Protein AF-A0A090QE74-F1 (afdb_monomer)

Solvent-accessible surface area (backbone atoms only — not comparable to full-atom values): 17634 Å² total; per-residue (Å²): 131,85,83,69,47,44,68,56,47,52,50,49,55,49,55,40,40,41,75,73,64,28,46,80,48,62,24,60,40,37,27,57,89,29,88,58,53,57,30,93,39,47,63,56,64,52,31,55,66,47,31,52,52,32,33,50,70,70,32,76,88,54,56,68,71,42,52,50,47,39,52,49,58,62,74,60,65,75,63,96,46,55,66,60,29,22,51,54,44,51,46,34,56,63,72,28,29,76,36,68,46,78,56,98,92,37,86,43,80,50,70,48,43,62,58,50,86,84,47,62,84,80,45,51,41,35,40,30,36,57,43,63,38,40,33,97,90,36,78,48,58,54,52,34,37,34,26,49,27,30,38,40,32,33,44,35,30,69,28,26,69,77,42,97,77,37,38,52,67,51,30,50,48,52,53,53,52,40,56,76,46,43,41,74,50,50,27,56,42,63,39,37,35,28,22,17,58,51,52,30,30,41,28,28,93,66,44,54,78,90,58,40,43,61,45,53,28,48,79,74,81,56,72,60,57,93,85,49,45,26,40,54,33,24,41,69,40,17,55,61,26,68,64,48,37,52,51,38,64,61,55,36,53,48,76,48,76,46,82,45,66,43,87,89,77,72,49,73,47,78,50,74,42,47,48,58,62,51,55,69,55,52,45,52,48,54,52,51,50,53,50,52,54,54,60,44,57,74,70,74,56,84,90,80,52,68,72,62,46,50,56,52,51,37,46,52,51,45,54,64,61,71,76,108

Nearest PDB structures (foldseek):
  3jai-assembly1_VV  TM=3.284E-01  e=1.376E+00  Oryctolagus cuniculus
  6zn5-assembly1_Z  TM=3.244E-01  e=1.921E+00  Homo sapiens
  6zoj-assembly1_V  TM=3.341E-01  e=1.817E+00  Homo sapiens
  6zvk-assembly1_D3  TM=3.236E-01  e=1.626E+00  Oryctolagus cuniculus
  7syx-assembly1_W  TM=3.189E-01  e=2.400E+00  Oryctolagus cuniculus

InterPro domains:
  IPR007409 Restriction endonuclease, type I, HsdR, N-terminal [PF04313] (5-209)
  IPR051268 Type I restriction enzyme R subunit [PTHR30195] (1-297)

Organism: Nonlabens ulvanivorans (NCBI:txid906888)

Sequence (324 aa):
MTKLYESDIELLVIEDLEALGYEYVYGPQIAPDGEAPERDSYANVVLENRLRNAITRLNPLIPNEAQQDAFNQVMRIASPELLANNEAFHKLLTEGVTVEYQKDGQSRGDKVWLVDFSNYDSNEFLVVNQFTIIEDNYTKRPDVLLFINGLPLVVIELKNATDENATLRGAYKQLQTYKETIPSLFTFNALCIISDGLEAKTGSVSAGFTRFMNWKTVDGLQDASHLDSQIETLVKGGQLNKHTLLDLIRYFIVFEKSKNEDLKTGITTIDTVKKVAAYHQYYAVNKAVLSTVKASATNGGQKRWSSLAYTRIGKIALNGFLHR

Radius of gyration: 20.61 Å; Cα contacts (8 Å, |Δi|>4): 569; chains: 1; bounding box: 57×54×58 Å

pLDDT: mean 88.59, std 14.99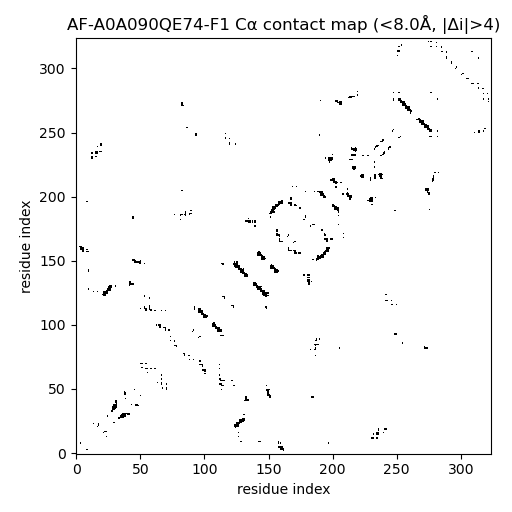, range [37.28, 98.94]

Foldseek 3Di:
DPFDALVNLLVVLVVLQVVLVAAEDEQQCCPCPHVNHQDVHLQDQFSLVLQLVLLCLQCVPDDSVQSVVLSVLLVPQDDPDLVVLQVSNLCCAQVFRWGWDDDPNDIDIDGGHSADLPDLVSKHKHKYAQNWHADPNDIDGFGIFIDISRFGAETEHEFALPDPPRDLVVSVVSLVVCCVGSSVNSSRYNWYWYYHQQFIFIWHSQDDPVQTAFFFALPLPDGDDNPDRSSSRCRNRTCVNSNNVSLQSNQFKDKDWDWDADPVPRDIDIDIDIGTDHNNLSSVLVVVLVVVVVVCVVVPDDDDPNPVSSRVSRNVSNVVVVVD

Mean predicted aligned error: 6.72 Å

Structure (mmCIF, N/CA/C/O backbone):
data_AF-A0A090QE74-F1
#
_entry.id   AF-A0A090QE74-F1
#
loop_
_atom_site.group_PDB
_atom_site.id
_atom_site.type_symbol
_atom_site.label_atom_id
_atom_site.label_alt_id
_atom_site.label_comp_id
_atom_site.label_asym_id
_atom_site.label_entity_id
_atom_site.label_seq_id
_atom_site.pdbx_PDB_ins_code
_atom_site.Cartn_x
_atom_site.Cartn_y
_atom_site.Cartn_z
_atom_site.occupancy
_atom_site.B_iso_or_equiv
_atom_site.auth_seq_id
_atom_site.auth_comp_id
_atom_site.auth_asym_id
_atom_site.auth_atom_id
_atom_site.pdbx_PDB_model_num
ATOM 1 N N . MET A 1 1 ? 13.519 -12.102 -32.908 1.00 43.91 1 MET A N 1
ATOM 2 C CA . MET A 1 1 ? 13.168 -11.980 -31.481 1.00 43.91 1 MET A CA 1
ATOM 3 C C . MET A 1 1 ? 12.401 -10.687 -31.326 1.00 43.91 1 MET A C 1
ATOM 5 O O . MET A 1 1 ? 12.936 -9.644 -31.684 1.00 43.91 1 MET A O 1
ATOM 9 N N . THR A 1 2 ? 11.133 -10.769 -30.937 1.00 49.09 2 THR A N 1
ATOM 10 C CA . THR A 1 2 ? 10.293 -9.603 -30.637 1.00 49.09 2 THR A CA 1
ATOM 11 C C . THR A 1 2 ? 10.938 -8.861 -29.466 1.00 49.09 2 THR A C 1
ATOM 13 O O . THR A 1 2 ? 11.323 -9.505 -28.492 1.00 49.09 2 THR A O 1
ATOM 16 N N . LYS A 1 3 ? 11.164 -7.548 -29.585 1.00 58.88 3 LYS A N 1
ATOM 17 C CA . LYS A 1 3 ? 11.683 -6.754 -28.463 1.00 58.88 3 LYS A CA 1
ATOM 18 C C . LYS A 1 3 ? 10.591 -6.695 -27.398 1.00 58.88 3 LYS A C 1
ATOM 20 O O . LYS A 1 3 ? 9.488 -6.281 -27.729 1.00 58.88 3 LYS A O 1
ATOM 25 N N . LEU A 1 4 ? 10.905 -7.131 -26.182 1.00 67.69 4 LEU A N 1
ATOM 26 C CA . LEU A 1 4 ? 10.050 -6.940 -25.015 1.00 67.69 4 LEU A CA 1
ATOM 27 C C . LEU A 1 4 ? 10.184 -5.474 -24.574 1.00 67.69 4 LEU A C 1
ATOM 29 O O . LEU A 1 4 ? 11.304 -4.982 -24.413 1.00 67.69 4 LEU A O 1
ATOM 33 N N . TYR A 1 5 ? 9.071 -4.766 -24.438 1.00 80.56 5 TYR A N 1
ATOM 34 C CA . TYR A 1 5 ? 9.007 -3.391 -23.951 1.00 80.56 5 TYR A CA 1
ATOM 35 C C . TYR A 1 5 ? 8.535 -3.342 -22.494 1.00 80.56 5 TYR A C 1
ATOM 37 O O . TYR A 1 5 ? 7.948 -4.287 -21.978 1.00 80.56 5 TYR A O 1
ATOM 45 N N . GLU A 1 6 ? 8.773 -2.213 -21.822 1.00 81.00 6 GLU A N 1
ATOM 46 C CA . GLU A 1 6 ? 8.289 -1.972 -20.451 1.00 81.00 6 GLU A CA 1
ATOM 47 C C . GLU A 1 6 ? 6.760 -2.105 -20.359 1.00 81.00 6 GLU A C 1
ATOM 49 O O . GLU A 1 6 ? 6.252 -2.703 -19.417 1.00 81.00 6 GLU A O 1
ATOM 54 N N . SER A 1 7 ? 6.042 -1.664 -21.397 1.00 86.00 7 SER A N 1
ATOM 55 C CA . SER A 1 7 ? 4.592 -1.837 -21.531 1.00 86.00 7 SER A CA 1
ATOM 56 C C . SER A 1 7 ? 4.151 -3.300 -21.597 1.00 86.00 7 SER A C 1
ATOM 58 O O . SER A 1 7 ? 3.057 -3.618 -21.148 1.00 86.00 7 SER A O 1
ATOM 60 N N . ASP A 1 8 ? 4.984 -4.192 -22.142 1.00 88.44 8 ASP A N 1
ATOM 61 C CA . ASP A 1 8 ? 4.659 -5.621 -22.208 1.00 88.44 8 ASP A CA 1
ATOM 62 C C . ASP A 1 8 ? 4.772 -6.257 -20.814 1.00 88.44 8 ASP A C 1
ATOM 64 O O . ASP A 1 8 ? 3.968 -7.110 -20.451 1.00 88.44 8 ASP A O 1
ATOM 68 N N . ILE A 1 9 ? 5.746 -5.808 -20.010 1.00 88.06 9 ILE A N 1
ATOM 69 C CA . ILE A 1 9 ? 5.898 -6.229 -18.609 1.00 88.06 9 ILE A CA 1
ATOM 70 C C . ILE A 1 9 ? 4.758 -5.654 -17.760 1.00 88.06 9 ILE A C 1
ATOM 72 O O . ILE A 1 9 ? 4.208 -6.365 -16.925 1.00 88.06 9 ILE A O 1
ATOM 76 N N . GLU A 1 10 ? 4.386 -4.388 -17.975 1.00 92.31 10 GLU A N 1
ATOM 77 C CA . GLU A 1 10 ? 3.248 -3.752 -17.295 1.00 92.31 10 GLU A CA 1
ATOM 78 C C . GLU A 1 10 ? 1.954 -4.533 -17.552 1.00 92.31 10 GLU A C 1
ATOM 80 O O . GLU A 1 10 ? 1.260 -4.892 -16.601 1.00 92.31 10 GLU A O 1
ATOM 85 N N . LEU A 1 11 ? 1.677 -4.871 -18.817 1.00 93.31 11 LEU A N 1
ATOM 86 C CA . LEU A 1 11 ? 0.508 -5.663 -19.194 1.00 93.31 11 LEU A CA 1
ATOM 87 C C . LEU A 1 11 ? 0.536 -7.060 -18.563 1.00 93.31 11 LEU A C 1
ATOM 89 O O . LEU A 1 11 ? -0.464 -7.471 -17.985 1.00 93.31 11 LEU A O 1
ATOM 93 N N . LEU A 1 12 ? 1.681 -7.749 -18.593 1.00 92.38 12 LEU A N 1
ATOM 94 C CA . LEU A 1 12 ? 1.840 -9.058 -17.949 1.00 92.38 12 LEU A CA 1
ATOM 95 C C . LEU A 1 12 ? 1.515 -8.999 -16.447 1.00 92.38 12 LEU A C 1
ATOM 97 O O . LEU A 1 12 ? 0.797 -9.851 -15.930 1.00 92.38 12 LEU A O 1
ATOM 101 N N . VAL A 1 13 ? 2.017 -7.981 -15.739 1.00 94.50 13 VAL A N 1
ATOM 102 C CA . VAL A 1 13 ? 1.743 -7.794 -14.305 1.00 94.50 13 VAL A CA 1
ATOM 103 C C . VAL A 1 13 ? 0.254 -7.561 -14.050 1.00 94.50 13 VAL A C 1
ATOM 105 O O . VAL A 1 13 ? -0.284 -8.105 -13.085 1.00 94.50 13 VAL A O 1
ATOM 108 N N . ILE A 1 14 ? -0.412 -6.769 -14.893 1.00 96.56 14 ILE A N 1
ATOM 109 C CA . ILE A 1 14 ? -1.855 -6.517 -14.794 1.00 96.56 14 ILE A CA 1
ATOM 110 C C . ILE A 1 14 ? -2.639 -7.814 -15.013 1.00 96.56 14 ILE A C 1
ATOM 112 O O . ILE A 1 14 ? -3.452 -8.160 -14.160 1.00 96.56 14 ILE A O 1
ATOM 116 N N . GLU A 1 15 ? -2.354 -8.560 -16.083 1.00 96.06 15 GLU A N 1
ATOM 117 C CA . GLU A 1 15 ? -3.032 -9.825 -16.405 1.00 96.06 15 GLU A CA 1
ATOM 118 C C . GLU A 1 15 ? -2.889 -10.852 -15.268 1.00 96.06 15 GLU A C 1
ATOM 120 O O . GLU A 1 15 ? -3.855 -11.514 -14.876 1.00 96.06 15 GLU A O 1
ATOM 125 N N . ASP A 1 16 ? -1.698 -10.947 -14.674 1.00 95.06 16 ASP A N 1
ATOM 126 C CA . ASP A 1 16 ? -1.439 -11.834 -13.541 1.00 95.06 16 ASP A CA 1
ATOM 127 C C . ASP A 1 16 ? -2.206 -11.417 -12.275 1.00 95.06 16 ASP A C 1
ATOM 129 O O . ASP A 1 16 ? -2.667 -12.269 -11.509 1.00 95.06 16 ASP A O 1
ATOM 133 N N . LEU A 1 17 ? -2.367 -10.112 -12.040 1.00 97.00 17 LEU A N 1
ATOM 134 C CA . LEU A 1 17 ? -3.170 -9.583 -10.934 1.00 97.00 17 LEU A CA 1
ATOM 135 C C . LEU A 1 17 ? -4.670 -9.791 -11.174 1.00 97.00 17 LEU A C 1
ATOM 137 O O . LEU A 1 17 ? -5.390 -10.174 -10.247 1.00 97.00 17 LEU A O 1
ATOM 141 N N . GLU A 1 18 ? -5.149 -9.606 -12.403 1.00 97.12 18 GLU A N 1
ATOM 142 C CA . GLU A 1 18 ? -6.530 -9.917 -12.786 1.00 97.12 18 GLU A CA 1
ATOM 143 C C . GLU A 1 18 ? -6.840 -11.405 -12.585 1.00 97.12 18 GLU A C 1
ATOM 145 O O . GLU A 1 18 ? -7.893 -11.751 -12.045 1.00 97.12 18 GLU A O 1
ATOM 150 N N . ALA A 1 19 ? -5.893 -12.298 -12.896 1.00 95.69 19 ALA A N 1
ATOM 151 C CA . ALA A 1 19 ? -6.022 -13.731 -12.622 1.00 95.69 19 ALA A CA 1
ATOM 152 C C . ALA A 1 19 ? -6.138 -14.055 -11.116 1.00 95.69 19 ALA A C 1
ATOM 154 O O . ALA A 1 19 ? -6.744 -15.061 -10.741 1.00 95.69 19 ALA A O 1
ATOM 155 N N . LEU A 1 20 ? -5.619 -13.188 -10.238 1.00 94.19 20 LEU A N 1
ATOM 156 C CA . LEU A 1 20 ? -5.820 -13.250 -8.782 1.00 94.19 20 LEU A CA 1
ATOM 157 C C . LEU A 1 20 ? -7.115 -12.563 -8.308 1.00 94.19 20 LEU A C 1
ATOM 159 O O . LEU A 1 20 ? -7.418 -12.537 -7.108 1.00 94.19 20 LEU A O 1
ATOM 163 N N . GLY A 1 21 ? -7.895 -12.016 -9.238 1.00 95.81 21 GLY A N 1
ATOM 164 C CA . GLY A 1 21 ? -9.163 -11.338 -9.002 1.00 95.81 21 GLY A CA 1
ATOM 165 C C . GLY A 1 21 ? -9.017 -9.885 -8.559 1.00 95.81 21 GLY A C 1
ATOM 166 O O . GLY A 1 21 ? -9.870 -9.414 -7.804 1.00 95.81 21 GLY A O 1
ATOM 167 N N . TYR A 1 22 ? -7.931 -9.207 -8.930 1.00 98.06 22 TYR A N 1
ATOM 168 C CA . TYR A 1 22 ? -7.874 -7.747 -8.872 1.00 98.06 22 TYR A CA 1
ATOM 169 C C . TYR A 1 22 ? -8.713 -7.185 -10.023 1.00 98.06 22 TYR A C 1
ATOM 171 O O . TYR A 1 22 ? -8.674 -7.707 -11.131 1.00 98.06 22 TYR A O 1
ATOM 179 N N . GLU A 1 23 ? -9.477 -6.130 -9.767 1.00 98.31 23 GLU A N 1
ATOM 180 C CA . GLU A 1 23 ? -10.112 -5.347 -10.827 1.00 98.31 23 GLU A CA 1
ATOM 181 C C . GLU A 1 23 ? -9.041 -4.475 -11.499 1.00 98.31 23 GLU A C 1
ATOM 183 O O . GLU A 1 23 ? -8.239 -3.850 -10.803 1.00 98.31 23 GLU A O 1
ATOM 188 N N . TYR A 1 24 ? -9.006 -4.426 -12.830 1.00 98.56 24 TYR A N 1
ATOM 189 C CA . TYR A 1 24 ? -8.138 -3.509 -13.5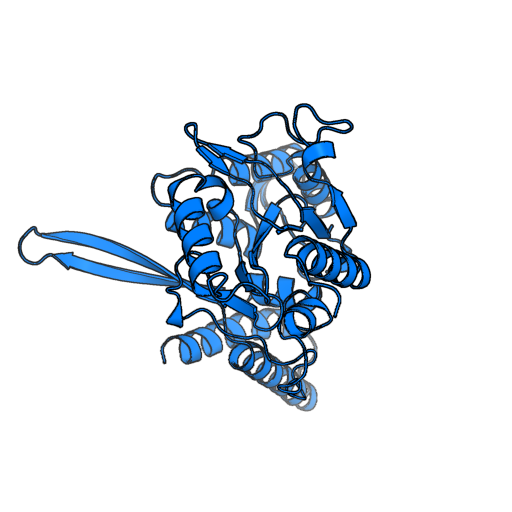66 1.00 98.56 24 TYR A CA 1
ATOM 190 C C . TYR A 1 24 ? -8.875 -2.224 -13.943 1.00 98.56 24 TYR A C 1
ATOM 192 O O . TYR A 1 24 ? -9.989 -2.261 -14.465 1.00 98.56 24 TYR A O 1
ATOM 200 N N . VAL A 1 25 ? -8.219 -1.081 -13.729 1.00 98.31 25 VAL A N 1
ATOM 201 C CA . VAL A 1 25 ? -8.680 0.226 -14.206 1.00 98.31 25 VAL A CA 1
ATOM 202 C C . VAL A 1 25 ? -7.522 1.000 -14.831 1.00 98.31 25 VAL A C 1
ATOM 204 O O . VAL A 1 25 ? -6.439 1.108 -14.256 1.00 98.31 25 VAL A O 1
ATOM 207 N N . TYR A 1 26 ? -7.766 1.614 -15.989 1.00 98.12 26 TYR A N 1
ATOM 208 C CA . TYR A 1 26 ? -6.802 2.512 -16.615 1.00 98.12 26 TYR A CA 1
ATOM 209 C C . TYR A 1 26 ? -6.812 3.877 -15.912 1.00 98.12 26 TYR A C 1
ATOM 211 O O . TYR A 1 26 ? -7.826 4.575 -15.911 1.00 98.12 26 TYR A O 1
ATOM 219 N N . GLY A 1 27 ? -5.686 4.296 -15.325 1.00 97.88 27 GLY A N 1
ATOM 220 C CA . GLY A 1 27 ? -5.595 5.506 -14.495 1.00 97.88 27 GLY A CA 1
ATOM 221 C C . GLY A 1 27 ? -6.186 6.785 -15.115 1.00 97.88 27 GLY A C 1
ATOM 222 O O . GLY A 1 27 ? -6.895 7.508 -14.411 1.00 97.88 27 GLY A O 1
ATOM 223 N N . PRO A 1 28 ? -5.959 7.081 -16.411 1.00 98.06 28 PRO A N 1
ATOM 224 C CA . PRO A 1 28 ? -6.584 8.216 -17.093 1.00 98.06 28 PRO A CA 1
ATOM 225 C C . PRO A 1 28 ? -8.118 8.185 -17.158 1.00 98.06 28 PRO A C 1
ATOM 227 O O . PRO A 1 28 ? -8.724 9.249 -17.204 1.00 98.06 28 PRO A O 1
ATOM 230 N N . GLN A 1 29 ? -8.766 7.014 -17.124 1.00 98.19 29 GLN A N 1
ATOM 231 C CA . GLN A 1 29 ? -10.236 6.937 -17.110 1.00 98.19 29 GLN A CA 1
ATOM 232 C C . GLN A 1 29 ? -10.826 7.470 -15.802 1.00 98.19 29 GLN A C 1
ATOM 234 O O . GLN A 1 29 ? -11.866 8.122 -15.831 1.00 98.19 29 GLN A O 1
ATOM 239 N N . ILE A 1 30 ? -10.137 7.237 -14.680 1.00 98.25 30 ILE A N 1
ATOM 240 C CA . ILE A 1 30 ? -10.560 7.659 -13.334 1.00 98.25 30 ILE A CA 1
ATOM 241 C C . ILE A 1 30 ? -9.877 8.945 -12.849 1.00 98.25 30 ILE A C 1
ATOM 243 O O . ILE A 1 30 ? -9.968 9.312 -11.672 1.00 98.25 30 ILE A O 1
ATOM 247 N N . ALA A 1 31 ? -9.150 9.626 -13.735 1.00 98.06 31 ALA A N 1
ATOM 248 C CA . ALA A 1 31 ? -8.586 10.940 -13.464 1.00 98.06 31 ALA A CA 1
ATOM 249 C C . ALA A 1 31 ? -9.696 12.001 -13.306 1.00 98.06 31 ALA A C 1
ATOM 251 O O . ALA A 1 31 ? -10.814 11.780 -13.769 1.00 98.06 31 ALA A O 1
ATOM 252 N N . PRO A 1 32 ? -9.409 13.157 -12.679 1.00 97.81 32 PRO A N 1
ATOM 253 C CA . PRO A 1 32 ? -10.408 14.217 -12.493 1.00 97.81 32 PRO A CA 1
ATOM 254 C C . PRO A 1 32 ? -11.057 14.720 -13.792 1.00 97.81 32 PRO A C 1
ATOM 256 O O . PRO A 1 32 ? -12.206 15.147 -13.791 1.00 97.81 32 PRO A O 1
ATOM 259 N N . ASP A 1 33 ? -10.322 14.664 -14.899 1.00 97.38 33 ASP A N 1
ATOM 260 C CA . ASP A 1 33 ? -10.735 15.019 -16.261 1.00 97.38 33 ASP A CA 1
ATOM 261 C C . ASP A 1 33 ? -10.968 13.787 -17.161 1.00 97.38 33 ASP A C 1
ATOM 263 O O . ASP A 1 33 ? -11.046 13.916 -18.384 1.00 97.38 33 ASP A O 1
ATOM 267 N N . GLY A 1 34 ? -11.065 12.596 -16.561 1.00 97.12 34 GLY A N 1
ATOM 268 C CA . GLY A 1 34 ? -11.306 11.327 -17.243 1.00 97.12 34 GLY A CA 1
ATOM 269 C C . GLY A 1 34 ? -12.778 11.067 -17.582 1.00 97.12 34 GLY A C 1
ATOM 270 O O . GLY A 1 34 ? -13.671 11.859 -17.284 1.00 97.12 34 GLY A O 1
ATOM 271 N N . GLU A 1 35 ? -13.041 9.918 -18.207 1.00 97.31 35 GLU A N 1
ATOM 272 C CA . GLU A 1 35 ? -14.389 9.499 -18.630 1.00 97.31 35 GLU A CA 1
ATOM 273 C C . GLU A 1 35 ? -15.293 9.089 -17.457 1.00 97.31 35 GLU A C 1
ATOM 275 O O . GLU A 1 35 ? -16.507 9.289 -17.509 1.00 97.31 35 GLU A O 1
ATOM 280 N N . ALA A 1 36 ? -14.706 8.530 -16.397 1.00 97.44 36 ALA A N 1
ATOM 281 C CA . ALA A 1 36 ? -15.397 8.106 -15.185 1.00 97.44 36 ALA A CA 1
ATOM 282 C C . ALA A 1 36 ? -14.601 8.545 -13.940 1.00 97.44 36 ALA A C 1
ATOM 284 O O . ALA A 1 36 ? -14.013 7.702 -13.261 1.00 97.44 36 ALA A O 1
ATOM 285 N N . PRO A 1 37 ? -14.540 9.858 -13.636 1.00 97.69 37 PRO A N 1
ATOM 286 C CA . PRO A 1 37 ? -13.694 10.380 -12.568 1.00 97.69 37 PRO A CA 1
ATOM 287 C C . PRO A 1 37 ? -14.007 9.758 -11.204 1.00 97.69 37 PRO A C 1
ATOM 289 O O . PRO A 1 37 ? -15.147 9.783 -10.740 1.00 97.69 37 PRO A O 1
ATOM 292 N N . GLU A 1 38 ? -12.973 9.268 -10.521 1.00 98.31 38 GLU A N 1
ATOM 293 C CA . GLU A 1 38 ? -13.070 8.810 -9.125 1.00 98.31 38 GLU A CA 1
ATOM 294 C C . GLU A 1 38 ? -12.330 9.730 -8.144 1.00 98.31 38 GLU A C 1
ATOM 296 O O . GLU A 1 38 ? -12.258 9.454 -6.943 1.00 98.31 38 GLU A O 1
ATOM 301 N N . ARG A 1 39 ? -11.756 10.823 -8.657 1.00 97.19 39 ARG A N 1
ATOM 302 C CA . ARG A 1 39 ? -10.945 11.783 -7.909 1.00 97.19 39 ARG A CA 1
ATOM 303 C C . ARG A 1 39 ? -11.336 13.203 -8.274 1.00 97.19 39 ARG A C 1
ATOM 305 O O . ARG A 1 39 ? -11.454 13.518 -9.451 1.00 97.19 39 ARG A O 1
ATOM 312 N N . ASP A 1 40 ? -11.407 14.073 -7.275 1.00 96.12 40 ASP A N 1
ATOM 313 C CA . ASP A 1 40 ? -11.687 15.500 -7.488 1.00 96.12 40 ASP A CA 1
ATOM 314 C C . ASP A 1 40 ? -10.441 16.289 -7.926 1.00 96.12 40 ASP A C 1
ATOM 316 O O . ASP A 1 40 ? -10.540 17.384 -8.475 1.00 96.12 40 ASP A O 1
ATOM 320 N N . SER A 1 41 ? -9.246 15.753 -7.665 1.00 97.88 41 SER A N 1
ATOM 321 C CA . SER A 1 41 ? -7.970 16.404 -7.961 1.00 97.88 41 SER A CA 1
ATOM 322 C C . SER A 1 41 ? -6.872 15.386 -8.251 1.00 97.88 41 SER A C 1
ATOM 324 O O . SER A 1 41 ? -6.860 14.283 -7.703 1.00 97.88 41 SER A O 1
ATOM 326 N N . TYR A 1 42 ? -5.895 15.785 -9.068 1.00 98.25 42 TYR A N 1
ATOM 327 C CA . TYR A 1 42 ? -4.676 15.014 -9.309 1.00 98.25 42 TYR A CA 1
ATOM 328 C C . TYR A 1 42 ? -3.795 14.880 -8.056 1.00 98.25 42 TYR A C 1
ATOM 330 O O . TYR A 1 42 ? -2.942 13.997 -8.017 1.00 98.25 42 TYR A O 1
ATOM 338 N N . ALA A 1 43 ? -4.008 15.712 -7.032 1.00 97.38 43 ALA A N 1
ATOM 339 C CA . ALA A 1 43 ? -3.352 15.577 -5.731 1.00 97.38 43 ALA A CA 1
ATOM 340 C C . ALA A 1 43 ? -3.943 14.441 -4.877 1.00 97.38 43 ALA A C 1
ATOM 342 O O . ALA A 1 43 ? -3.297 13.962 -3.947 1.00 97.38 43 ALA A O 1
ATOM 343 N N . ASN A 1 44 ? -5.163 13.983 -5.182 1.00 97.81 44 ASN A N 1
ATOM 344 C CA . ASN A 1 44 ? -5.807 12.931 -4.408 1.00 97.81 44 ASN A CA 1
ATOM 345 C C . ASN A 1 44 ? -5.201 11.579 -4.798 1.00 97.81 44 ASN A C 1
ATOM 347 O O . ASN A 1 44 ? -5.353 11.108 -5.928 1.00 97.81 44 ASN A O 1
ATOM 351 N N . VAL A 1 45 ? -4.511 10.954 -3.845 1.00 98.12 45 VAL A N 1
ATOM 352 C CA . VAL A 1 45 ? -3.921 9.615 -4.006 1.00 98.12 45 VAL A CA 1
ATOM 353 C C . VAL A 1 45 ? -4.846 8.499 -3.520 1.00 98.12 45 VAL A C 1
ATOM 355 O O . VAL A 1 45 ? -4.665 7.353 -3.909 1.00 98.12 45 VAL A O 1
ATOM 358 N N . VAL A 1 46 ? -5.840 8.819 -2.685 1.00 98.75 46 VAL A N 1
ATOM 359 C CA . VAL A 1 46 ? -6.865 7.884 -2.192 1.00 98.75 46 VAL A CA 1
ATOM 360 C C . VAL A 1 46 ? -8.099 7.975 -3.087 1.00 98.75 46 VAL A C 1
ATOM 362 O O . VAL A 1 46 ? -8.548 9.072 -3.419 1.00 98.75 46 VAL A O 1
ATOM 365 N N . LEU A 1 47 ? -8.685 6.828 -3.433 1.00 98.81 47 LEU A N 1
ATOM 366 C CA . LEU A 1 47 ? -9.993 6.757 -4.087 1.00 98.81 47 LEU A CA 1
ATOM 367 C C . LEU A 1 47 ? -11.073 6.858 -3.004 1.00 98.81 47 LEU A C 1
ATOM 369 O O . LEU A 1 47 ? -11.556 5.857 -2.470 1.00 98.81 47 LEU A O 1
ATOM 373 N N . GLU A 1 48 ? -11.395 8.093 -2.615 1.00 98.56 48 GLU A N 1
ATOM 374 C CA . GLU A 1 48 ? -12.183 8.388 -1.412 1.00 98.56 48 GLU A CA 1
ATOM 375 C C . GLU A 1 48 ? -13.549 7.695 -1.394 1.00 98.56 48 GLU A C 1
ATOM 377 O O . GLU A 1 48 ? -13.948 7.147 -0.367 1.00 98.56 48 GLU A O 1
ATOM 382 N N . ASN A 1 49 ? -14.253 7.664 -2.528 1.00 98.50 49 ASN A N 1
ATOM 383 C CA . ASN A 1 49 ? -15.564 7.019 -2.623 1.00 98.50 49 ASN A CA 1
ATOM 384 C C . ASN A 1 49 ? -15.475 5.502 -2.407 1.00 98.50 49 ASN A C 1
ATOM 386 O O . ASN A 1 49 ? -16.304 4.938 -1.691 1.00 98.50 49 ASN A O 1
ATOM 390 N N . ARG A 1 50 ? -14.440 4.845 -2.947 1.00 98.69 50 ARG A N 1
ATOM 391 C CA . ARG A 1 50 ? -14.190 3.414 -2.712 1.00 98.69 50 ARG A CA 1
ATOM 392 C C . ARG A 1 50 ? -13.887 3.143 -1.236 1.00 98.69 50 ARG A C 1
ATOM 394 O O . ARG A 1 50 ? -14.464 2.219 -0.661 1.00 98.69 50 ARG A O 1
ATOM 401 N N . LEU A 1 51 ? -13.098 4.005 -0.587 1.00 98.88 51 LEU A N 1
ATOM 402 C CA . LEU A 1 51 ? -12.820 3.905 0.852 1.00 98.88 51 LEU A CA 1
ATOM 403 C C . LEU A 1 51 ? -14.078 4.092 1.709 1.00 98.88 51 LEU A C 1
ATOM 405 O O . LEU A 1 51 ? -14.317 3.306 2.625 1.00 98.88 51 LEU A O 1
ATOM 409 N N . ARG A 1 52 ? -14.918 5.087 1.405 1.00 98.81 52 ARG A N 1
ATOM 410 C CA . ARG A 1 52 ? -16.208 5.291 2.090 1.00 98.81 52 ARG A CA 1
ATOM 411 C C . ARG A 1 52 ? -17.105 4.064 1.962 1.00 98.81 52 ARG A C 1
ATOM 413 O O . ARG A 1 52 ? -17.604 3.565 2.968 1.00 98.81 52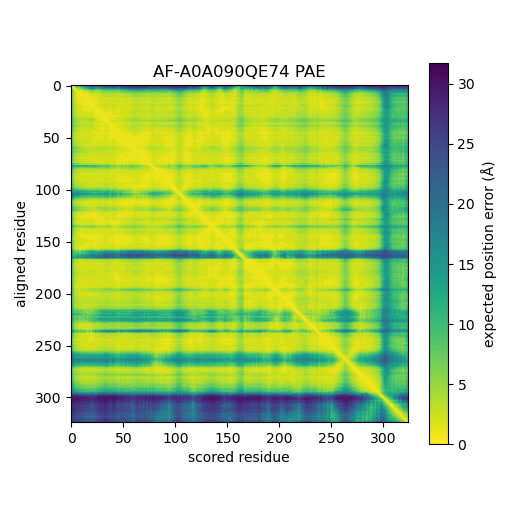 ARG A O 1
ATOM 420 N N . ASN A 1 53 ? -17.245 3.540 0.745 1.00 98.69 53 ASN A N 1
ATOM 421 C CA . ASN A 1 53 ? -18.045 2.348 0.473 1.00 98.69 53 ASN A CA 1
ATOM 422 C C . ASN A 1 53 ? -17.525 1.127 1.238 1.00 98.69 53 ASN A C 1
ATOM 424 O O . ASN A 1 53 ? -18.317 0.359 1.785 1.00 98.69 53 ASN A O 1
ATOM 428 N N . ALA A 1 54 ? -16.204 0.957 1.318 1.00 98.81 54 ALA A N 1
ATOM 429 C CA . ALA A 1 54 ? -15.599 -0.103 2.108 1.00 98.81 54 ALA A CA 1
ATOM 430 C C . ALA A 1 54 ? -15.864 0.074 3.607 1.00 98.81 54 ALA A C 1
ATOM 432 O O . ALA A 1 54 ? -16.312 -0.871 4.249 1.00 98.81 54 ALA A O 1
ATOM 433 N N . ILE A 1 55 ? -15.680 1.276 4.162 1.00 98.81 55 ILE A N 1
ATOM 434 C CA . ILE A 1 55 ? -15.991 1.558 5.570 1.00 98.81 55 ILE A CA 1
ATOM 435 C C . ILE A 1 55 ? -17.450 1.199 5.879 1.00 98.81 55 ILE A C 1
ATOM 437 O O . ILE A 1 55 ? -17.708 0.497 6.857 1.00 98.81 55 ILE A O 1
ATOM 441 N N . THR A 1 56 ? -18.400 1.599 5.034 1.00 98.56 56 THR A N 1
ATOM 442 C CA . THR A 1 56 ? -19.816 1.258 5.224 1.00 98.56 56 THR A CA 1
ATOM 443 C C . THR A 1 56 ? -20.074 -0.244 5.110 1.00 98.56 56 THR A C 1
ATOM 445 O O . THR A 1 56 ? -20.756 -0.812 5.964 1.00 98.56 56 THR A O 1
ATOM 448 N N . ARG A 1 57 ? -19.497 -0.910 4.102 1.00 98.38 57 ARG A N 1
ATOM 449 C CA . ARG A 1 57 ? -19.640 -2.360 3.886 1.00 98.38 57 ARG A CA 1
ATOM 450 C C . ARG A 1 57 ? -19.096 -3.177 5.058 1.00 98.38 57 ARG A C 1
ATOM 452 O O . ARG A 1 57 ? -19.725 -4.150 5.463 1.00 98.38 57 ARG A O 1
ATOM 459 N N . LEU A 1 58 ? -17.936 -2.794 5.587 1.00 98.44 58 LEU A N 1
ATOM 460 C CA . LEU A 1 58 ? -17.229 -3.540 6.627 1.00 98.44 58 LEU A CA 1
ATOM 461 C C . LEU A 1 58 ? -17.753 -3.253 8.040 1.00 98.44 58 LEU A C 1
ATOM 463 O O . LEU A 1 58 ? -17.549 -4.063 8.942 1.00 98.44 58 LEU A O 1
ATOM 467 N N . ASN A 1 59 ? -18.441 -2.124 8.249 1.00 98.06 59 ASN A N 1
ATOM 468 C CA . ASN A 1 59 ? -18.853 -1.666 9.579 1.00 98.06 59 ASN A CA 1
ATOM 469 C C . ASN A 1 59 ? -20.365 -1.354 9.673 1.00 98.06 59 ASN A C 1
ATOM 471 O O . ASN A 1 59 ? -20.736 -0.302 10.199 1.00 98.06 59 ASN A O 1
ATOM 475 N N . PRO A 1 60 ? -21.270 -2.257 9.239 1.00 97.06 60 PRO A N 1
ATOM 476 C CA . PRO A 1 60 ? -22.705 -1.964 9.109 1.00 97.06 60 PRO A CA 1
ATOM 477 C C . PRO A 1 60 ? -23.420 -1.678 10.440 1.00 97.06 60 PRO A C 1
ATOM 479 O O . PRO A 1 60 ? -24.534 -1.162 10.448 1.00 97.06 60 PRO A O 1
ATOM 482 N N . LEU A 1 61 ? -22.805 -2.030 11.575 1.00 95.38 61 LEU A N 1
ATOM 483 C CA . LEU A 1 61 ? -23.357 -1.804 12.916 1.00 95.38 61 LEU A CA 1
ATOM 484 C C . LEU A 1 61 ? -22.904 -0.478 13.549 1.00 95.38 61 LEU A C 1
ATOM 486 O O . LEU A 1 61 ? -23.421 -0.106 14.607 1.00 95.38 61 LEU A O 1
ATOM 490 N N . ILE A 1 62 ? -21.949 0.216 12.924 1.00 96.44 62 ILE A N 1
ATOM 491 C CA . ILE A 1 62 ? -21.429 1.508 13.377 1.00 96.44 62 ILE A CA 1
ATOM 492 C C . ILE A 1 62 ? -22.259 2.627 12.735 1.00 96.44 62 ILE A C 1
ATOM 494 O O . ILE A 1 62 ? -22.468 2.583 11.523 1.00 96.44 62 ILE A O 1
ATOM 498 N N . PRO A 1 63 ? -22.725 3.641 13.488 1.00 96.50 63 PRO A N 1
ATOM 499 C CA . PRO A 1 63 ? -23.465 4.763 12.912 1.00 96.50 63 PRO A CA 1
ATOM 500 C C . PRO A 1 63 ? -22.670 5.526 11.846 1.00 96.50 63 PRO A C 1
ATOM 502 O O . PRO A 1 63 ? -21.456 5.690 11.968 1.00 96.50 63 PRO A O 1
ATOM 505 N N . ASN A 1 64 ? -23.366 6.068 10.842 1.00 97.06 64 ASN A N 1
ATOM 506 C CA . ASN A 1 64 ? -22.743 6.783 9.719 1.00 97.06 64 ASN A CA 1
ATOM 507 C C . ASN A 1 64 ? -21.859 7.961 10.160 1.00 97.06 64 ASN A C 1
ATOM 509 O O . ASN A 1 64 ? -20.823 8.203 9.552 1.00 97.06 64 ASN A O 1
ATOM 513 N N . GLU A 1 65 ? -22.226 8.671 11.230 1.00 96.44 65 GLU A N 1
ATOM 514 C CA . GLU A 1 65 ? -21.407 9.764 11.775 1.00 96.44 65 GLU A CA 1
ATOM 515 C C . GLU A 1 65 ? -20.043 9.266 12.273 1.00 96.44 65 GLU A C 1
ATOM 517 O O . GLU A 1 65 ? -19.019 9.881 11.991 1.00 96.44 65 GLU A O 1
ATOM 522 N N . ALA A 1 66 ? -20.011 8.111 12.942 1.00 97.88 66 ALA A N 1
ATOM 523 C CA . ALA A 1 66 ? -18.773 7.493 13.406 1.00 97.88 66 ALA A CA 1
ATOM 524 C C . ALA A 1 66 ? -17.966 6.883 12.246 1.00 97.88 66 ALA A C 1
ATOM 526 O O . ALA A 1 66 ? -16.742 6.981 12.226 1.00 97.88 66 ALA A O 1
ATOM 527 N N . GLN A 1 67 ? -18.630 6.316 11.233 1.00 98.50 67 GLN A N 1
ATOM 528 C CA . GLN A 1 67 ? -17.965 5.898 9.991 1.00 98.50 67 GLN A CA 1
ATOM 529 C C . GLN A 1 67 ? -17.293 7.087 9.280 1.00 98.50 67 GLN A C 1
ATOM 531 O O . GLN A 1 67 ? -16.148 6.990 8.837 1.00 98.50 67 GLN A O 1
ATOM 536 N N . GLN A 1 68 ? -17.988 8.226 9.204 1.00 98.50 68 GLN A N 1
ATOM 537 C CA . GLN A 1 68 ? -17.462 9.461 8.629 1.00 98.50 68 GLN A CA 1
ATOM 538 C C . GLN A 1 68 ? -16.303 10.025 9.455 1.00 98.50 68 GLN A C 1
ATOM 540 O O . GLN A 1 68 ? -15.331 10.511 8.877 1.00 98.50 68 GLN A O 1
ATOM 545 N N . ASP A 1 69 ? -16.387 9.972 10.785 1.00 98.44 69 ASP A N 1
ATOM 546 C CA . ASP A 1 69 ? -15.283 10.372 11.654 1.00 98.44 69 ASP A CA 1
ATOM 547 C C . ASP A 1 69 ? -14.036 9.523 11.383 1.00 98.44 69 ASP A C 1
ATOM 549 O O . ASP A 1 69 ? -12.964 10.074 11.141 1.00 98.44 69 ASP A O 1
ATOM 553 N N . ALA A 1 70 ? -14.184 8.198 11.281 1.00 98.69 70 ALA A N 1
ATOM 554 C CA . ALA A 1 70 ? -13.073 7.319 10.933 1.00 98.69 70 ALA A CA 1
ATOM 555 C C . ALA A 1 70 ? -12.444 7.665 9.575 1.00 98.69 70 ALA A C 1
ATOM 557 O O . ALA A 1 70 ? -11.221 7.760 9.468 1.00 98.69 70 ALA A O 1
ATOM 558 N N . PHE A 1 71 ? -13.269 7.907 8.551 1.00 98.81 71 PHE A N 1
ATOM 559 C CA . PHE A 1 71 ? -12.794 8.384 7.251 1.00 98.81 71 PHE A CA 1
ATOM 560 C C . PHE A 1 71 ? -11.990 9.689 7.396 1.00 98.81 71 PHE A C 1
ATOM 562 O O . PHE A 1 71 ? -10.875 9.801 6.887 1.00 98.81 71 PHE A O 1
ATOM 569 N N . ASN A 1 72 ? -12.524 10.668 8.131 1.00 98.56 72 ASN A N 1
ATOM 570 C CA . ASN A 1 72 ? -11.869 11.959 8.330 1.00 98.56 72 ASN A CA 1
ATOM 571 C C . ASN A 1 72 ? -10.536 11.814 9.077 1.00 98.56 72 ASN A C 1
ATOM 573 O O . ASN A 1 72 ? -9.582 12.507 8.738 1.00 98.56 72 ASN A O 1
ATOM 577 N N . GLN A 1 73 ? -10.451 10.932 10.077 1.00 98.56 73 GLN A N 1
ATOM 578 C CA . GLN A 1 73 ? -9.205 10.659 10.798 1.00 98.56 73 GLN A CA 1
ATOM 579 C C . GLN A 1 73 ? -8.114 10.127 9.856 1.00 98.56 73 GLN A C 1
ATOM 581 O O . GLN A 1 73 ? -6.973 10.574 9.945 1.00 98.56 73 GLN A O 1
ATOM 586 N N . VAL A 1 74 ? -8.464 9.235 8.922 1.00 98.44 74 VAL A N 1
ATOM 587 C CA . VAL A 1 74 ? -7.530 8.705 7.911 1.00 98.44 74 VAL A CA 1
ATOM 588 C C . VAL A 1 74 ? -7.068 9.802 6.950 1.00 98.44 74 VAL A C 1
ATOM 590 O O . VAL A 1 74 ? -5.871 9.936 6.708 1.00 98.44 74 VAL A O 1
ATOM 593 N N . MET A 1 75 ? -7.991 10.624 6.444 1.00 97.88 75 MET A N 1
ATOM 594 C CA . MET A 1 75 ? -7.664 11.691 5.487 1.00 97.88 75 MET A CA 1
ATOM 595 C C . MET A 1 75 ? -6.908 12.872 6.111 1.00 97.88 75 MET A C 1
ATOM 597 O O . MET A 1 75 ? -6.263 13.637 5.401 1.00 97.88 75 MET A O 1
ATOM 601 N N . ARG A 1 76 ? -6.973 13.040 7.437 1.00 96.69 76 ARG A N 1
ATOM 602 C CA . ARG A 1 76 ? -6.290 14.118 8.174 1.00 96.69 76 ARG A CA 1
ATOM 603 C C . ARG A 1 76 ? -4.867 13.771 8.604 1.00 96.69 76 ARG A C 1
ATOM 605 O O . ARG A 1 76 ? -4.237 14.594 9.268 1.00 96.69 76 ARG A O 1
ATOM 612 N N . ILE A 1 77 ? -4.353 12.586 8.268 1.00 95.56 77 ILE A N 1
ATOM 613 C CA . ILE A 1 77 ? -2.959 12.236 8.553 1.00 95.56 77 ILE A CA 1
ATOM 614 C C . ILE A 1 77 ? -2.054 13.175 7.759 1.00 95.56 77 ILE A C 1
ATOM 616 O O . ILE A 1 77 ? -1.865 13.018 6.556 1.00 95.56 77 ILE A O 1
ATOM 620 N N . ALA A 1 78 ? -1.490 14.150 8.459 1.00 87.81 78 ALA A N 1
ATOM 621 C CA . ALA A 1 78 ? -0.597 15.133 7.885 1.00 87.81 78 ALA A CA 1
ATOM 622 C C . ALA A 1 78 ? 0.439 15.561 8.927 1.00 87.81 78 ALA A C 1
ATOM 624 O O . ALA A 1 78 ? 0.112 16.067 10.001 1.00 87.81 78 ALA A O 1
ATOM 625 N N . SER A 1 79 ? 1.705 15.371 8.584 1.00 91.25 79 SER A N 1
ATOM 626 C CA . SER A 1 79 ? 2.856 15.954 9.267 1.00 91.25 79 SER A CA 1
ATOM 627 C C . SER A 1 79 ? 4.010 16.103 8.269 1.00 91.25 79 SER A C 1
ATOM 629 O O . SER A 1 79 ? 3.988 15.443 7.224 1.00 91.25 79 SER A O 1
ATOM 631 N N . PRO A 1 80 ? 5.035 16.917 8.575 1.00 89.06 80 PRO A N 1
ATOM 632 C CA . PRO A 1 80 ? 6.226 17.026 7.732 1.00 89.06 80 PRO A CA 1
ATOM 633 C C . PRO A 1 80 ? 7.044 15.726 7.629 1.00 89.06 80 PRO A C 1
ATOM 635 O O . PRO A 1 80 ? 7.871 15.589 6.732 1.00 89.06 80 PRO A O 1
ATOM 638 N N . GLU A 1 81 ? 6.844 14.769 8.542 1.00 92.88 81 GLU A N 1
ATOM 639 C CA . GLU A 1 81 ? 7.621 13.531 8.600 1.00 92.88 81 GLU A CA 1
ATOM 640 C C . GLU A 1 81 ? 6.877 12.372 7.928 1.00 92.88 81 GLU A C 1
ATOM 642 O O . GLU A 1 81 ? 5.969 11.761 8.498 1.00 92.88 81 GLU A O 1
ATOM 647 N N . LEU A 1 82 ? 7.316 12.005 6.720 1.00 95.50 82 LEU A N 1
ATOM 648 C CA . LEU A 1 82 ? 6.707 10.931 5.930 1.00 95.50 82 LEU A CA 1
ATOM 649 C C . LEU A 1 82 ? 6.552 9.614 6.711 1.00 95.50 82 LEU A C 1
ATOM 651 O O . LEU A 1 82 ? 5.503 8.974 6.658 1.00 95.50 82 LEU A O 1
ATOM 655 N N . LEU A 1 83 ? 7.584 9.189 7.446 1.00 96.62 83 LEU A N 1
ATOM 656 C CA . LEU A 1 83 ? 7.530 7.922 8.183 1.00 96.62 83 LEU A CA 1
ATOM 657 C C . LEU A 1 83 ? 6.625 7.984 9.412 1.00 96.62 83 LEU A C 1
ATOM 659 O O . LEU A 1 83 ? 6.039 6.960 9.759 1.00 96.62 83 LEU A O 1
ATOM 663 N N . ALA A 1 84 ? 6.455 9.159 10.022 1.00 95.81 84 ALA A N 1
ATOM 664 C CA . ALA A 1 84 ? 5.472 9.346 11.081 1.00 95.81 84 ALA A CA 1
ATOM 665 C C . ALA A 1 84 ? 4.047 9.212 10.522 1.00 95.81 84 ALA A C 1
ATOM 667 O O . ALA A 1 84 ? 3.228 8.503 11.107 1.00 95.81 84 ALA A O 1
ATOM 668 N N . ASN A 1 85 ? 3.779 9.805 9.351 1.00 97.81 85 ASN A N 1
ATOM 669 C CA . ASN A 1 85 ? 2.498 9.663 8.651 1.00 97.81 85 ASN A CA 1
ATOM 670 C C . ASN A 1 85 ? 2.231 8.200 8.274 1.00 97.81 85 ASN A C 1
ATOM 672 O O . ASN A 1 85 ? 1.153 7.676 8.550 1.00 97.81 85 ASN A O 1
ATOM 676 N N . ASN A 1 86 ? 3.235 7.518 7.710 1.00 98.56 86 ASN A N 1
ATOM 677 C CA . ASN A 1 86 ? 3.122 6.116 7.317 1.00 98.56 86 ASN A CA 1
ATOM 678 C C . ASN A 1 86 ? 2.878 5.187 8.514 1.00 98.56 86 ASN A C 1
ATOM 680 O O . ASN A 1 86 ? 2.035 4.296 8.437 1.00 98.56 86 ASN A O 1
ATOM 684 N N . GLU A 1 87 ? 3.570 5.398 9.638 1.00 98.25 87 GLU A N 1
ATOM 685 C CA . GLU A 1 87 ? 3.341 4.630 10.866 1.00 98.25 87 GLU A CA 1
ATOM 686 C C . GLU A 1 87 ? 1.947 4.895 11.450 1.00 98.25 87 GLU A C 1
ATOM 688 O O . GLU A 1 87 ? 1.259 3.954 11.853 1.00 98.25 87 GLU A O 1
ATOM 693 N N . ALA A 1 88 ? 1.521 6.162 11.499 1.00 98.25 88 ALA A N 1
ATOM 694 C CA . ALA A 1 88 ? 0.203 6.542 11.998 1.00 98.25 88 ALA A CA 1
ATOM 695 C C . ALA A 1 88 ? -0.905 5.880 11.172 1.00 98.25 88 ALA A C 1
ATOM 697 O O . ALA A 1 88 ? -1.784 5.225 11.737 1.00 98.25 88 ALA A O 1
ATOM 698 N N . PHE A 1 89 ? -0.811 5.960 9.843 1.00 98.75 89 PHE A N 1
ATOM 699 C CA . PHE A 1 89 ? -1.745 5.285 8.951 1.00 98.75 89 PHE A CA 1
ATOM 700 C C . PHE A 1 89 ? -1.710 3.767 9.138 1.00 98.75 89 PHE A C 1
ATOM 702 O O . PHE A 1 89 ? -2.757 3.138 9.270 1.00 98.75 89 PHE A O 1
ATOM 709 N N . HIS A 1 90 ? -0.522 3.164 9.211 1.00 98.69 90 HIS A N 1
ATOM 710 C CA . HIS A 1 90 ? -0.393 1.720 9.375 1.00 98.69 90 HIS A CA 1
ATOM 711 C C . HIS A 1 90 ? -1.058 1.207 10.662 1.00 98.69 90 HIS A C 1
ATOM 713 O O . HIS A 1 90 ? -1.659 0.130 10.661 1.00 98.69 90 HIS A O 1
ATOM 719 N N . LYS A 1 91 ? -1.008 1.983 11.753 1.00 98.19 91 LYS A N 1
ATOM 720 C CA . LYS A 1 91 ? -1.743 1.672 12.990 1.00 98.19 91 LYS A CA 1
ATOM 721 C C . LYS A 1 91 ? -3.251 1.734 12.782 1.00 98.19 91 LYS A C 1
ATOM 723 O O . LYS A 1 91 ? -3.938 0.789 13.153 1.00 98.19 91 LYS A O 1
ATOM 728 N N . LEU A 1 92 ? -3.764 2.788 12.144 1.00 98.62 92 LEU A N 1
ATOM 729 C CA . LEU A 1 92 ? -5.192 2.878 11.812 1.00 98.62 92 LEU A CA 1
ATOM 730 C C . LEU A 1 92 ? -5.650 1.700 10.943 1.00 98.62 92 LEU A C 1
ATOM 732 O O . LEU A 1 92 ? -6.694 1.105 11.205 1.00 98.62 92 LEU A O 1
ATOM 736 N N . LEU A 1 93 ? -4.839 1.332 9.950 1.00 98.69 93 LEU A N 1
ATOM 737 C CA . LEU A 1 93 ? -5.107 0.226 9.041 1.00 98.69 93 LEU A CA 1
ATOM 738 C C . LEU A 1 93 ? -5.168 -1.117 9.780 1.00 98.69 93 LEU A C 1
ATOM 740 O O . LEU A 1 93 ? -6.107 -1.877 9.578 1.00 98.69 93 LEU A O 1
ATOM 744 N N . THR A 1 94 ? -4.185 -1.420 10.633 1.00 97.62 94 THR A N 1
ATOM 745 C CA . THR A 1 94 ? -4.013 -2.763 11.226 1.00 97.62 94 THR A CA 1
ATOM 746 C C . THR A 1 94 ? -4.695 -2.957 12.582 1.00 97.62 94 THR A C 1
ATOM 748 O O . THR A 1 94 ? -5.002 -4.094 12.956 1.00 97.62 94 THR A O 1
ATOM 751 N N . GLU A 1 95 ? -4.960 -1.874 13.315 1.00 97.06 95 GLU A N 1
ATOM 752 C CA . GLU A 1 95 ? -5.550 -1.886 14.665 1.00 97.06 95 GLU A CA 1
ATOM 753 C C . GLU A 1 95 ? -6.975 -1.301 14.706 1.00 97.06 95 GLU A C 1
ATOM 755 O O . GLU A 1 95 ? -7.615 -1.292 15.764 1.00 97.06 95 GLU A O 1
ATOM 760 N N . GLY A 1 96 ? -7.478 -0.833 13.560 1.00 97.81 96 GLY A N 1
ATOM 761 C CA . GLY A 1 96 ? -8.778 -0.190 13.411 1.00 97.81 96 GLY A CA 1
ATOM 762 C C . GLY A 1 96 ? -8.782 1.255 13.915 1.00 97.81 96 GLY A C 1
ATOM 763 O O . GLY A 1 96 ? -8.112 1.609 14.894 1.00 97.81 96 GLY A O 1
ATOM 764 N N . VAL A 1 97 ? -9.595 2.091 13.276 1.00 98.62 97 VAL A N 1
ATOM 765 C CA . VAL A 1 97 ? -9.781 3.495 13.649 1.00 98.62 97 VAL A CA 1
ATOM 766 C C . VAL A 1 97 ? -10.684 3.567 14.875 1.00 98.62 97 VAL A C 1
ATOM 768 O O . VAL A 1 97 ? -11.797 3.045 14.857 1.00 98.62 97 VAL A O 1
ATOM 771 N N . THR A 1 98 ? -10.200 4.166 15.963 1.00 98.06 98 THR A N 1
ATOM 772 C CA . THR A 1 98 ? -11.014 4.353 17.172 1.00 98.06 98 THR A CA 1
ATOM 773 C C . THR A 1 98 ? -12.015 5.475 16.945 1.00 98.06 98 THR A C 1
ATOM 775 O O . THR A 1 98 ? -11.625 6.573 16.556 1.00 98.06 98 THR A O 1
ATOM 778 N N . VAL A 1 99 ? -13.284 5.209 17.234 1.00 97.62 99 VAL A N 1
ATOM 779 C CA . VAL A 1 99 ? -14.370 6.191 17.147 1.00 97.62 99 VAL A CA 1
ATOM 780 C C . VAL A 1 99 ? -15.202 6.16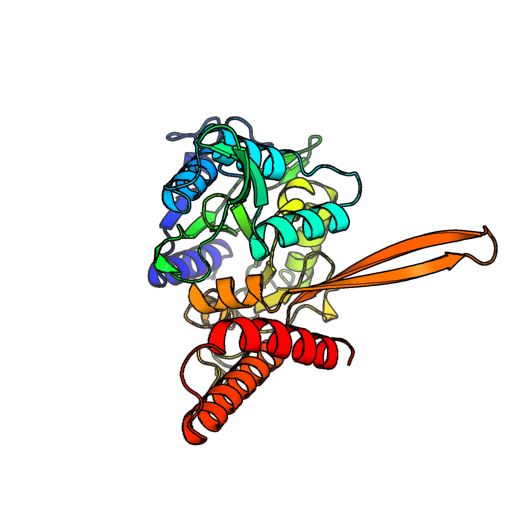6 18.420 1.00 97.62 99 VAL A C 1
ATOM 782 O O . VAL A 1 99 ? -15.311 5.126 19.072 1.00 97.62 99 VAL A O 1
ATOM 785 N N . GLU A 1 100 ? -15.814 7.297 18.752 1.00 95.25 100 GLU A N 1
ATOM 786 C CA . GLU A 1 100 ? -16.762 7.413 19.859 1.00 95.25 100 GLU A CA 1
ATOM 787 C C . GLU A 1 100 ? -18.105 7.927 19.345 1.00 95.25 100 GLU A C 1
ATOM 789 O O . GLU A 1 100 ? -18.161 8.871 18.558 1.00 95.25 100 GLU A O 1
ATOM 794 N N . TYR A 1 101 ? -19.202 7.308 19.779 1.00 93.19 101 TYR A N 1
ATOM 795 C CA . TYR A 1 101 ? -20.553 7.742 19.424 1.00 93.19 101 TYR A CA 1
ATOM 796 C C . TYR A 1 101 ? -21.553 7.475 20.548 1.00 93.19 101 TYR A C 1
ATOM 798 O O . TYR A 1 101 ? -21.349 6.620 21.412 1.00 93.19 101 TYR A O 1
ATOM 806 N N . GLN A 1 102 ? -22.663 8.214 20.538 1.00 91.19 102 GLN A N 1
ATOM 807 C CA . GLN A 1 102 ? -23.757 8.020 21.487 1.00 91.19 102 GLN A CA 1
ATOM 808 C C . GLN A 1 102 ? -24.690 6.905 21.009 1.00 91.19 102 GLN A C 1
ATOM 810 O O . GLN A 1 102 ? -25.166 6.919 19.874 1.00 91.19 102 GLN A O 1
ATOM 815 N N . LYS A 1 103 ? -24.990 5.950 21.890 1.00 86.38 103 LYS A N 1
ATOM 816 C CA . LYS A 1 103 ? -25.989 4.902 21.655 1.00 86.38 103 LYS A CA 1
ATOM 817 C C . LYS A 1 103 ? -26.751 4.636 22.944 1.00 86.38 103 LYS A C 1
ATOM 819 O O . LYS A 1 103 ? -26.140 4.375 23.976 1.00 86.38 103 LYS A O 1
ATOM 824 N N . ASP A 1 104 ? -28.077 4.729 22.882 1.00 87.06 104 ASP A N 1
ATOM 825 C CA . ASP A 1 104 ? -28.972 4.563 24.038 1.00 87.06 104 ASP A CA 1
ATOM 826 C C . ASP A 1 104 ? -28.644 5.519 25.208 1.00 87.06 104 ASP A C 1
ATOM 828 O O . ASP A 1 104 ? -28.735 5.156 26.379 1.00 87.06 104 ASP A O 1
ATOM 832 N N . GLY A 1 105 ? -28.216 6.749 24.893 1.00 85.69 105 GLY A N 1
ATOM 833 C CA . GLY A 1 105 ? -27.847 7.768 25.886 1.00 85.69 105 GLY A CA 1
ATOM 834 C C . GLY A 1 105 ? -26.502 7.538 26.588 1.00 85.69 105 GLY A C 1
ATOM 835 O O . GLY A 1 105 ? -26.224 8.203 27.585 1.00 85.69 105 GLY A O 1
ATOM 836 N N . GLN A 1 106 ? -25.678 6.604 26.101 1.00 87.75 106 GLN A N 1
ATOM 837 C CA . GLN A 1 106 ? -24.335 6.335 26.617 1.00 87.75 106 GLN A CA 1
ATOM 838 C C . GLN A 1 106 ? -23.272 6.515 25.530 1.00 87.75 106 GLN A C 1
ATOM 840 O O . GLN A 1 106 ? -23.480 6.128 24.377 1.00 87.75 106 GLN A O 1
ATOM 845 N N . SER A 1 107 ? -22.103 7.037 25.920 1.00 90.62 107 SER A N 1
ATOM 846 C CA . SER A 1 107 ? -20.925 7.058 25.046 1.00 90.62 107 SER A CA 1
ATOM 847 C C . SER A 1 107 ? -20.386 5.641 24.864 1.00 90.62 107 SER A C 1
ATOM 849 O O . SER A 1 107 ? -20.188 4.919 25.846 1.00 90.62 107 SER A O 1
ATOM 851 N N . ARG A 1 108 ? -20.144 5.237 23.616 1.00 91.31 108 ARG A N 1
ATOM 852 C CA . ARG A 1 108 ? -19.502 3.969 23.262 1.00 91.31 108 ARG A CA 1
ATOM 853 C C . ARG A 1 108 ? -18.274 4.236 22.404 1.00 91.31 108 ARG A C 1
ATOM 855 O O . ARG A 1 108 ? -18.378 4.924 21.393 1.00 91.31 108 ARG A O 1
ATOM 862 N N . GLY A 1 109 ? -17.146 3.649 22.796 1.00 93.88 109 GLY A N 1
ATOM 863 C CA . GLY A 1 109 ? -15.953 3.547 21.959 1.00 93.88 109 GLY A CA 1
ATOM 864 C C . GLY A 1 109 ? -15.980 2.252 21.150 1.00 93.88 109 GLY A C 1
ATOM 865 O O . GLY A 1 109 ? -16.242 1.188 21.713 1.00 93.88 109 GLY A O 1
ATOM 866 N N . ASP A 1 110 ? -15.709 2.336 19.851 1.00 95.75 110 ASP A N 1
ATOM 867 C CA . ASP A 1 110 ? -15.663 1.185 18.944 1.00 95.75 110 ASP A CA 1
ATOM 868 C C . ASP A 1 110 ? -14.512 1.315 17.932 1.00 95.75 110 ASP A C 1
ATOM 870 O O . ASP A 1 110 ? -13.777 2.310 17.917 1.00 95.75 110 ASP A O 1
ATOM 874 N N . LYS A 1 111 ? -14.334 0.290 17.096 1.00 97.38 111 LYS A N 1
ATOM 875 C CA . LYS A 1 111 ? -13.333 0.244 16.029 1.00 97.38 111 LYS A CA 1
ATOM 876 C C . LYS A 1 111 ? -13.998 0.186 14.661 1.00 97.38 111 LYS A C 1
ATOM 878 O O . LYS A 1 111 ? -14.770 -0.725 14.381 1.00 97.38 111 LYS A O 1
ATOM 883 N N . VAL A 1 112 ? -13.622 1.119 13.793 1.00 98.56 112 VAL A N 1
ATOM 884 C CA . VAL A 1 112 ? -13.953 1.091 12.367 1.00 98.56 112 VAL A CA 1
ATOM 885 C C . VAL A 1 112 ? -12.794 0.467 11.597 1.00 98.56 112 VAL A C 1
ATOM 887 O O . VAL A 1 112 ? -11.649 0.914 11.696 1.00 98.56 112 VAL A O 1
ATOM 890 N N . TRP A 1 113 ? -13.088 -0.569 10.819 1.00 98.50 113 TRP A N 1
ATOM 891 C CA . TRP A 1 113 ? -12.115 -1.277 9.992 1.00 98.50 113 TRP A CA 1
ATOM 892 C C . TRP A 1 113 ? -12.101 -0.737 8.564 1.00 98.50 113 TRP A C 1
ATOM 894 O O . TRP A 1 113 ? -13.148 -0.620 7.931 1.00 98.50 113 TRP A O 1
ATOM 904 N N . LEU A 1 114 ? -10.903 -0.442 8.056 1.00 98.75 114 LEU A N 1
ATOM 905 C CA . LEU A 1 114 ? -10.680 -0.019 6.665 1.00 98.75 114 LEU A CA 1
ATOM 906 C C . LEU A 1 114 ? -10.482 -1.218 5.725 1.00 98.75 114 LEU A C 1
ATOM 908 O O . LEU A 1 114 ? -10.710 -1.123 4.522 1.00 98.75 114 LEU A O 1
ATOM 912 N N . VAL A 1 115 ? -10.033 -2.343 6.285 1.00 98.50 115 VAL A N 1
ATOM 913 C CA . VAL A 1 115 ? -9.752 -3.604 5.596 1.00 98.50 115 VAL A CA 1
ATOM 914 C C . VAL A 1 115 ? -10.226 -4.753 6.478 1.00 98.50 115 VAL A C 1
ATOM 916 O O . VAL A 1 115 ? -9.977 -4.771 7.686 1.00 98.50 115 VAL A O 1
ATOM 919 N N . ASP A 1 116 ? -10.890 -5.728 5.869 1.00 97.50 116 ASP A N 1
ATOM 920 C CA . ASP A 1 116 ? -11.279 -6.977 6.510 1.00 97.50 116 ASP A CA 1
ATOM 921 C C . ASP A 1 116 ? -10.154 -8.002 6.372 1.00 97.50 116 ASP A C 1
ATOM 923 O O . ASP A 1 116 ? -10.003 -8.688 5.364 1.00 97.50 116 ASP A O 1
ATOM 927 N N . PHE A 1 117 ? -9.343 -8.110 7.415 1.00 94.56 117 PHE A N 1
ATOM 928 C CA . PHE A 1 117 ? -8.267 -9.097 7.482 1.00 94.56 117 PHE A CA 1
ATOM 929 C C . PHE A 1 117 ? -8.740 -10.500 7.890 1.00 94.56 117 PHE A C 1
ATOM 931 O O . PHE A 1 117 ? -7.906 -11.385 8.083 1.00 94.56 117 PHE A O 1
ATOM 938 N N . SER A 1 118 ? -10.039 -10.689 8.137 1.00 90.62 118 SER A N 1
ATOM 939 C CA . SER A 1 118 ? -10.618 -11.976 8.533 1.00 90.62 118 SER A CA 1
ATOM 940 C C . SER A 1 118 ? -11.284 -12.697 7.367 1.00 90.62 118 SER A C 1
ATOM 942 O O . SER A 1 118 ? -11.164 -13.917 7.268 1.00 90.62 118 SER A O 1
ATOM 944 N N . ASN A 1 119 ? -11.925 -11.946 6.474 1.00 92.31 119 ASN A N 1
ATOM 945 C CA . ASN A 1 119 ? -12.440 -12.426 5.205 1.00 92.31 119 ASN A CA 1
ATOM 946 C C . ASN A 1 119 ? -11.889 -11.557 4.069 1.00 92.31 119 ASN A C 1
ATOM 948 O O . ASN A 1 119 ? -12.375 -10.458 3.805 1.00 92.31 119 ASN A O 1
ATOM 952 N N . TYR A 1 120 ? -10.856 -12.062 3.398 1.00 89.56 120 TYR A N 1
ATOM 953 C CA . TYR A 1 120 ? -10.116 -11.317 2.378 1.00 89.56 120 TYR A CA 1
ATOM 954 C C . TYR A 1 120 ? -11.011 -10.915 1.199 1.00 89.56 120 TYR A C 1
ATOM 956 O O . TYR A 1 120 ? -10.846 -9.816 0.676 1.00 89.56 120 TYR A O 1
ATOM 964 N N . ASP A 1 121 ? -11.999 -11.748 0.857 1.00 92.06 121 ASP A N 1
ATOM 965 C CA . ASP A 1 121 ? -12.942 -11.523 -0.247 1.00 92.06 121 ASP A CA 1
ATOM 966 C C . ASP A 1 121 ? -13.954 -10.396 0.032 1.00 92.06 121 ASP A C 1
ATOM 968 O O . ASP A 1 121 ? -14.619 -9.921 -0.884 1.00 92.06 121 ASP A O 1
ATOM 972 N N . SER A 1 122 ? -14.062 -9.917 1.281 1.00 96.12 122 SER A N 1
ATOM 973 C CA . SER A 1 122 ? -14.859 -8.724 1.621 1.00 96.12 122 SER A CA 1
ATOM 974 C C . SER A 1 122 ? -14.211 -7.414 1.137 1.00 96.12 122 SER A C 1
ATOM 976 O O . SER A 1 122 ? -14.839 -6.345 1.196 1.00 96.12 122 SER A O 1
ATOM 978 N N . ASN A 1 123 ? -12.941 -7.468 0.726 1.00 98.44 123 ASN A N 1
ATOM 979 C CA . ASN A 1 123 ? -12.177 -6.312 0.278 1.00 98.44 123 ASN A CA 1
ATOM 980 C C . ASN A 1 123 ? -12.188 -6.201 -1.241 1.00 98.44 123 ASN A C 1
ATOM 982 O O . ASN A 1 123 ? -12.138 -7.189 -1.969 1.00 98.44 123 ASN A O 1
ATOM 986 N N . GLU A 1 124 ? -12.188 -4.962 -1.703 1.00 98.44 124 GLU A N 1
ATOM 987 C CA . GLU A 1 124 ? -11.937 -4.632 -3.092 1.00 98.44 124 GLU A CA 1
ATOM 988 C C . GLU A 1 124 ? -10.426 -4.550 -3.315 1.00 98.44 124 GLU A C 1
ATOM 990 O O . GLU A 1 124 ? -9.722 -3.886 -2.551 1.00 98.44 124 GLU A O 1
ATOM 995 N N . PHE A 1 125 ? -9.946 -5.223 -4.356 1.00 98.69 125 PHE A N 1
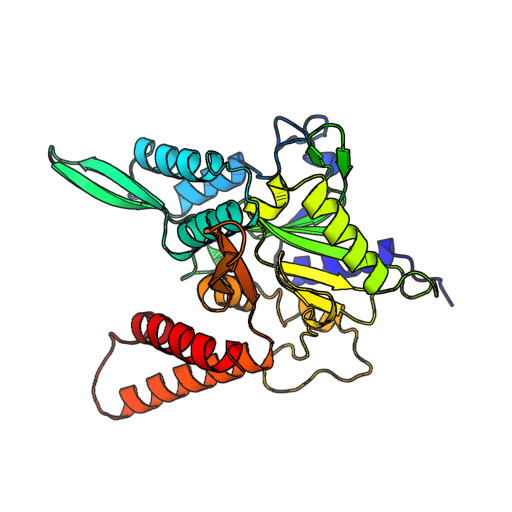ATOM 996 C CA . PHE A 1 125 ? -8.560 -5.181 -4.804 1.00 98.69 125 PHE A CA 1
ATOM 997 C C . PHE A 1 125 ? -8.542 -4.627 -6.216 1.00 98.69 125 PHE A C 1
ATOM 999 O O . PHE A 1 125 ? -9.199 -5.183 -7.092 1.00 98.69 125 PHE A O 1
ATOM 1006 N N . LEU A 1 126 ? -7.794 -3.554 -6.422 1.00 98.75 126 LEU A N 1
ATOM 1007 C CA . LEU A 1 126 ? -7.773 -2.826 -7.681 1.00 98.75 126 LEU A CA 1
ATOM 1008 C C . LEU A 1 126 ? -6.320 -2.618 -8.120 1.00 98.75 126 LEU A C 1
ATOM 1010 O O . LEU A 1 126 ? -5.484 -2.192 -7.323 1.00 98.75 126 LEU A O 1
ATOM 1014 N N . VAL A 1 127 ? -6.018 -2.926 -9.377 1.00 98.81 127 VAL A N 1
ATOM 1015 C CA . VAL A 1 127 ? -4.755 -2.606 -10.043 1.00 98.81 127 VAL A CA 1
ATOM 1016 C C . VAL A 1 127 ? -4.985 -1.442 -11.000 1.00 98.81 127 VAL A C 1
ATOM 1018 O O . VAL A 1 127 ? -5.876 -1.479 -11.846 1.00 98.81 127 VAL A O 1
ATOM 1021 N N . VAL A 1 128 ? -4.184 -0.388 -10.851 1.00 98.69 128 VAL A N 1
ATOM 1022 C CA . VAL A 1 128 ? -4.274 0.816 -11.679 1.00 98.69 128 VAL A CA 1
ATOM 1023 C C . VAL A 1 128 ? -2.911 1.118 -12.266 1.00 98.69 128 VAL A C 1
ATOM 1025 O O . VAL A 1 128 ? -1.960 1.352 -11.519 1.00 98.69 128 VAL A O 1
ATOM 1028 N N . ASN A 1 129 ? -2.817 1.157 -13.591 1.00 98.06 129 ASN A N 1
ATOM 1029 C CA . ASN A 1 129 ? -1.626 1.659 -14.266 1.00 98.06 129 ASN A CA 1
ATOM 1030 C C . ASN A 1 129 ? -1.793 3.121 -14.685 1.00 98.06 129 ASN A C 1
ATOM 1032 O O . ASN A 1 129 ? -2.904 3.649 -14.780 1.00 98.06 129 ASN A O 1
ATOM 1036 N N . GLN A 1 130 ? -0.668 3.787 -14.943 1.00 93.75 130 GLN A N 1
ATOM 1037 C CA . GLN A 1 130 ? -0.634 5.156 -15.468 1.00 93.75 130 GLN A CA 1
ATOM 1038 C C . GLN A 1 130 ? -1.358 6.203 -14.584 1.00 93.75 130 GLN A C 1
ATOM 1040 O O . GLN A 1 130 ? -1.864 7.223 -15.070 1.00 93.75 130 GLN A O 1
ATOM 1045 N N . PHE A 1 131 ? -1.392 5.987 -13.266 1.00 98.31 131 PHE A N 1
ATOM 1046 C CA . PHE A 1 131 ? -2.064 6.870 -12.311 1.00 98.31 131 PHE A CA 1
ATOM 1047 C C . PHE A 1 131 ? -1.253 8.153 -12.072 1.00 98.31 131 PHE A C 1
ATOM 1049 O O . PHE A 1 131 ? -0.245 8.162 -11.367 1.00 98.31 131 PHE A O 1
ATOM 1056 N N . THR A 1 132 ? -1.681 9.260 -12.684 1.00 98.50 132 THR A N 1
ATOM 1057 C CA . THR A 1 132 ? -0.981 10.549 -12.558 1.00 98.50 132 THR A CA 1
ATOM 1058 C C . THR A 1 132 ? -1.302 11.221 -11.217 1.00 98.50 132 THR A C 1
ATOM 1060 O O . THR A 1 132 ? -2.474 11.339 -10.839 1.00 98.50 132 THR A O 1
ATOM 1063 N N . ILE A 1 133 ? -0.253 11.686 -10.535 1.00 98.69 133 ILE A N 1
ATOM 1064 C CA . ILE A 1 133 ? -0.290 12.405 -9.257 1.00 98.69 133 ILE A CA 1
ATOM 1065 C C . ILE A 1 133 ? 0.419 13.750 -9.426 1.00 98.69 133 ILE A C 1
ATOM 1067 O O . ILE A 1 133 ? 1.510 13.808 -10.003 1.00 98.69 133 ILE A O 1
ATOM 1071 N N . ILE A 1 134 ? -0.202 14.819 -8.922 1.00 98.38 134 ILE A N 1
ATOM 1072 C CA . ILE A 1 134 ? 0.374 16.168 -8.908 1.00 98.38 134 ILE A CA 1
ATOM 1073 C C . ILE A 1 134 ? 0.431 16.684 -7.469 1.00 98.38 134 ILE A C 1
ATOM 1075 O O . ILE A 1 134 ? -0.608 16.899 -6.853 1.00 98.38 134 ILE A O 1
ATOM 1079 N N . GLU A 1 135 ? 1.639 16.923 -6.959 1.00 97.31 135 GLU A N 1
ATOM 1080 C CA . GLU A 1 135 ? 1.897 17.468 -5.618 1.00 97.31 135 GLU A CA 1
ATOM 1081 C C . GLU A 1 135 ? 3.007 18.521 -5.721 1.00 97.31 135 GLU A C 1
ATOM 1083 O O . GLU A 1 135 ? 4.013 18.292 -6.388 1.00 97.31 135 GLU A O 1
ATOM 1088 N N . ASP A 1 136 ? 2.807 19.709 -5.147 1.00 93.75 136 ASP A N 1
ATOM 1089 C CA . ASP A 1 136 ? 3.782 20.815 -5.156 1.00 93.75 136 ASP A CA 1
ATOM 1090 C C . ASP A 1 136 ? 4.428 21.117 -6.530 1.00 93.75 136 ASP A C 1
ATOM 1092 O O . ASP A 1 136 ? 5.619 21.409 -6.642 1.00 93.75 136 ASP A O 1
ATOM 1096 N N . ASN A 1 137 ? 3.620 21.087 -7.599 1.00 94.12 137 ASN A N 1
ATOM 1097 C CA . ASN A 1 137 ? 4.011 21.241 -9.015 1.00 94.12 137 ASN A CA 1
ATOM 1098 C C . ASN A 1 137 ? 4.849 20.096 -9.608 1.00 94.12 137 ASN A C 1
ATOM 1100 O O . ASN A 1 137 ? 5.219 20.149 -10.784 1.00 94.12 137 ASN A O 1
ATOM 1104 N N . TYR A 1 138 ? 5.119 19.036 -8.854 1.00 97.81 138 TYR A N 1
ATOM 1105 C CA . TYR A 1 138 ? 5.682 17.812 -9.400 1.00 97.81 138 TYR A CA 1
ATOM 1106 C C . TYR A 1 138 ? 4.573 16.942 -9.970 1.00 97.81 138 TYR A C 1
ATOM 1108 O O . TYR A 1 138 ? 3.632 16.577 -9.278 1.00 97.81 138 TYR A O 1
ATOM 1116 N N . THR A 1 139 ? 4.711 16.574 -11.241 1.00 98.25 139 THR A N 1
ATOM 1117 C CA . THR A 1 139 ? 3.859 15.566 -11.878 1.00 98.25 139 THR A CA 1
ATOM 1118 C C . THR A 1 139 ? 4.612 14.248 -11.929 1.00 98.25 139 THR A C 1
ATOM 1120 O O . THR A 1 139 ? 5.698 14.176 -12.515 1.00 98.25 139 THR A O 1
ATOM 1123 N N . LYS A 1 140 ? 4.050 13.209 -11.313 1.00 98.06 140 LYS A N 1
ATOM 1124 C CA . LYS A 1 140 ? 4.597 11.850 -11.313 1.00 98.06 140 LYS A CA 1
ATOM 1125 C C . LYS A 1 140 ? 3.521 10.854 -11.715 1.00 98.06 140 LYS A C 1
ATOM 1127 O O . LYS A 1 140 ? 2.330 11.097 -11.548 1.00 98.06 140 LYS A O 1
ATOM 1132 N N . ARG A 1 141 ? 3.964 9.736 -12.274 1.00 97.69 141 ARG A N 1
ATOM 1133 C CA . ARG A 1 141 ? 3.106 8.654 -12.731 1.00 97.69 141 ARG A CA 1
ATOM 1134 C C . ARG A 1 141 ? 3.844 7.345 -12.472 1.00 97.69 141 ARG A C 1
ATOM 1136 O O . ARG A 1 141 ? 4.704 7.015 -13.283 1.00 97.69 141 ARG A O 1
ATOM 1143 N N . PRO A 1 142 ? 3.582 6.691 -11.332 1.00 96.88 142 PRO A N 1
ATOM 1144 C CA . PRO A 1 142 ? 4.063 5.340 -11.100 1.00 96.88 142 PRO A CA 1
ATOM 1145 C C . PRO A 1 142 ? 3.511 4.385 -12.154 1.00 96.88 142 PRO A C 1
ATOM 1147 O O . PRO A 1 142 ? 2.408 4.619 -12.665 1.00 96.88 142 PRO A O 1
ATOM 1150 N N . ASP A 1 143 ? 4.254 3.321 -12.445 1.00 96.44 143 ASP A N 1
ATOM 1151 C CA . ASP A 1 143 ? 3.859 2.370 -13.490 1.00 96.44 143 ASP A CA 1
ATOM 1152 C C . ASP A 1 143 ? 2.583 1.634 -13.073 1.00 96.44 143 ASP A C 1
ATOM 1154 O O . ASP A 1 143 ? 1.557 1.725 -13.750 1.00 96.44 143 ASP A O 1
ATOM 1158 N N . VAL A 1 144 ? 2.598 1.003 -11.892 1.00 98.38 144 VAL A N 1
ATOM 1159 C CA . VAL A 1 144 ? 1.431 0.300 -11.341 1.00 98.38 144 VAL A CA 1
ATOM 1160 C C . VAL A 1 144 ? 1.231 0.613 -9.857 1.00 98.38 144 VAL A C 1
ATOM 1162 O O . VAL A 1 144 ? 2.156 0.555 -9.041 1.00 98.38 144 VAL A O 1
ATOM 1165 N N . LEU A 1 145 ? -0.016 0.900 -9.486 1.00 98.81 145 LEU A N 1
ATOM 1166 C CA . LEU A 1 145 ? -0.478 1.035 -8.107 1.00 98.81 145 LEU A CA 1
ATOM 1167 C C . LEU A 1 145 ? -1.495 -0.054 -7.779 1.00 98.81 145 LEU A C 1
ATOM 1169 O O . LEU A 1 145 ? -2.421 -0.294 -8.554 1.00 98.81 145 LEU A O 1
ATOM 1173 N N . LEU A 1 146 ? -1.363 -0.665 -6.599 1.00 98.88 146 LEU A N 1
ATOM 1174 C CA . LEU A 1 146 ? -2.393 -1.555 -6.063 1.00 98.88 146 LEU A CA 1
ATOM 1175 C C . LEU A 1 146 ? -3.152 -0.869 -4.942 1.00 98.88 146 LEU A C 1
ATOM 1177 O O . LEU A 1 146 ? -2.571 -0.441 -3.935 1.00 98.88 146 LEU A O 1
ATOM 1181 N N . PHE A 1 147 ? -4.462 -0.831 -5.115 1.00 98.94 147 PHE A N 1
ATOM 1182 C CA . PHE A 1 147 ? -5.406 -0.308 -4.157 1.00 98.94 147 PHE A CA 1
ATOM 1183 C C . PHE A 1 147 ? -6.111 -1.448 -3.429 1.00 98.94 147 PHE A C 1
ATOM 1185 O O . PHE A 1 147 ? -6.490 -2.452 -4.032 1.00 98.94 147 PHE A O 1
ATOM 1192 N N . ILE A 1 148 ? -6.313 -1.271 -2.125 1.00 98.88 148 ILE A N 1
ATOM 1193 C CA . ILE A 1 148 ? -7.227 -2.104 -1.341 1.00 98.88 148 ILE A CA 1
ATOM 1194 C C . ILE A 1 148 ? -8.269 -1.179 -0.735 1.00 98.88 148 ILE A C 1
ATOM 1196 O O . ILE A 1 148 ? -7.909 -0.282 0.028 1.00 98.88 148 ILE A O 1
ATOM 1200 N N . ASN A 1 149 ? -9.545 -1.378 -1.076 1.00 98.88 149 ASN A N 1
ATOM 1201 C CA . ASN A 1 149 ? -10.645 -0.529 -0.606 1.00 98.88 149 ASN A CA 1
ATOM 1202 C C . ASN A 1 149 ? -10.377 0.975 -0.845 1.00 98.88 149 ASN A C 1
ATOM 1204 O O . ASN A 1 149 ? -10.593 1.805 0.036 1.00 98.88 149 ASN A O 1
ATOM 1208 N N . GLY A 1 150 ? -9.826 1.327 -2.010 1.00 98.75 150 GLY A N 1
ATOM 1209 C CA . GLY A 1 150 ? -9.467 2.704 -2.367 1.00 98.75 150 GLY A CA 1
ATOM 1210 C C . GLY A 1 150 ? -8.185 3.275 -1.739 1.00 98.75 150 GLY A C 1
ATOM 1211 O O . GLY A 1 150 ? -7.841 4.421 -2.028 1.00 98.75 150 GLY A O 1
ATOM 1212 N N . LEU A 1 151 ? -7.435 2.509 -0.938 1.00 98.88 151 LEU A N 1
ATOM 1213 C CA . LEU A 1 151 ? -6.151 2.930 -0.350 1.00 98.88 151 LEU A CA 1
ATOM 1214 C C . LEU A 1 151 ? -4.961 2.457 -1.210 1.00 98.88 151 LEU A C 1
ATOM 1216 O O . LEU A 1 151 ? -4.871 1.251 -1.434 1.00 98.88 151 LEU A O 1
ATOM 1220 N N . PRO A 1 152 ? -4.022 3.327 -1.643 1.00 98.75 152 PRO A N 1
ATOM 1221 C CA . PRO A 1 152 ? -2.873 2.937 -2.472 1.00 98.75 152 PRO A CA 1
ATOM 1222 C C . PRO A 1 152 ? -1.773 2.278 -1.622 1.00 98.75 152 PRO A C 1
ATOM 1224 O O . PRO A 1 152 ? -0.884 2.939 -1.079 1.00 98.75 152 PRO A O 1
ATOM 1227 N N . LEU A 1 153 ? -1.834 0.955 -1.464 1.00 98.88 153 LEU A N 1
ATOM 1228 C CA . LEU A 1 153 ? -0.967 0.226 -0.532 1.00 98.88 153 LEU A CA 1
ATOM 1229 C C . LEU A 1 153 ? 0.305 -0.331 -1.182 1.00 98.88 153 LEU A C 1
ATOM 1231 O O . LEU A 1 153 ? 1.277 -0.586 -0.470 1.00 98.88 153 LEU A O 1
ATOM 1235 N N . VAL A 1 154 ? 0.351 -0.512 -2.500 1.00 98.81 154 VAL A N 1
ATOM 1236 C CA . VAL A 1 154 ? 1.551 -1.022 -3.185 1.00 98.81 154 VAL A CA 1
ATOM 1237 C C . VAL A 1 154 ? 1.895 -0.132 -4.368 1.00 98.81 154 VAL A C 1
ATOM 1239 O O . VAL A 1 154 ? 1.016 0.231 -5.142 1.00 98.81 154 VAL A O 1
ATOM 1242 N N . VAL A 1 155 ? 3.180 0.201 -4.492 1.00 98.69 155 VAL A N 1
ATOM 1243 C CA . VAL A 1 155 ? 3.749 0.917 -5.642 1.00 98.69 155 VAL A CA 1
ATOM 1244 C C . VAL A 1 155 ? 4.716 -0.026 -6.345 1.00 98.69 155 VAL A C 1
ATOM 1246 O O . VAL A 1 155 ? 5.590 -0.592 -5.682 1.00 98.69 155 VAL A O 1
ATOM 1249 N N . ILE A 1 156 ? 4.563 -0.195 -7.654 1.00 98.19 156 ILE A N 1
ATOM 1250 C CA . ILE A 1 156 ? 5.411 -1.049 -8.486 1.00 98.19 156 ILE A CA 1
ATOM 1251 C C . ILE A 1 156 ? 6.032 -0.181 -9.578 1.00 98.19 156 ILE A C 1
ATOM 1253 O O . ILE A 1 156 ? 5.309 0.448 -10.343 1.00 98.19 156 ILE A O 1
ATOM 1257 N N . GLU A 1 157 ? 7.362 -0.184 -9.643 1.00 96.88 157 GLU A N 1
ATOM 1258 C CA . GLU A 1 157 ? 8.130 0.433 -10.726 1.00 96.88 157 GLU A CA 1
ATOM 1259 C C . GLU A 1 157 ? 8.777 -0.651 -11.584 1.00 96.88 157 GLU A C 1
ATOM 1261 O O . GLU A 1 157 ? 9.467 -1.546 -11.077 1.00 96.88 157 GLU A O 1
ATOM 1266 N N . LEU A 1 158 ? 8.569 -0.543 -12.887 1.00 93.88 158 LEU A N 1
ATOM 1267 C CA . LEU A 1 158 ? 9.013 -1.475 -13.903 1.00 93.88 158 LEU A CA 1
ATOM 1268 C C . LEU A 1 158 ? 10.099 -0.830 -14.764 1.00 93.88 158 LEU A C 1
ATOM 1270 O O . LEU A 1 158 ? 10.239 0.388 -14.884 1.00 93.88 158 LEU A O 1
ATOM 1274 N N . LYS A 1 159 ? 10.944 -1.676 -15.335 1.00 89.88 159 LYS A N 1
ATOM 1275 C CA . LYS A 1 159 ? 12.012 -1.306 -16.256 1.00 89.88 159 LYS A CA 1
ATOM 1276 C C . LYS A 1 159 ? 12.065 -2.332 -17.374 1.00 89.88 159 LYS A C 1
ATOM 1278 O O . LYS A 1 159 ? 11.715 -3.491 -17.180 1.00 89.88 159 LYS A O 1
ATOM 1283 N N . ASN A 1 160 ? 12.502 -1.914 -18.554 1.00 76.31 160 ASN A N 1
ATOM 1284 C CA . ASN A 1 160 ? 12.650 -2.827 -19.679 1.00 76.31 160 ASN A CA 1
ATOM 1285 C C . ASN A 1 160 ? 13.858 -3.772 -19.503 1.00 76.31 160 ASN A C 1
ATOM 1287 O O . ASN A 1 160 ? 14.994 -3.310 -19.522 1.00 76.31 160 ASN A O 1
ATOM 1291 N N . ALA A 1 161 ? 13.628 -5.089 -19.471 1.00 67.38 161 ALA A N 1
ATOM 1292 C CA . ALA A 1 161 ? 14.671 -6.126 -19.422 1.00 67.38 161 ALA A CA 1
ATOM 1293 C C . ALA A 1 161 ? 15.750 -6.022 -20.523 1.00 67.38 161 ALA A C 1
ATOM 1295 O O . ALA A 1 161 ? 16.847 -6.557 -20.379 1.00 67.38 161 ALA A O 1
ATOM 1296 N N . THR A 1 162 ? 15.416 -5.412 -21.666 1.00 67.19 162 THR A N 1
ATOM 1297 C CA . THR A 1 162 ? 16.259 -5.382 -22.874 1.00 67.19 162 THR A CA 1
ATOM 1298 C C . THR A 1 162 ? 17.155 -4.148 -22.991 1.00 67.19 162 THR A C 1
ATOM 1300 O O . THR A 1 162 ? 17.974 -4.086 -23.909 1.00 67.19 162 THR A O 1
ATOM 1303 N N . ASP A 1 163 ? 17.028 -3.174 -22.087 1.00 64.81 163 ASP A N 1
ATOM 1304 C CA . ASP A 1 163 ? 17.923 -2.017 -22.025 1.00 64.81 163 ASP A CA 1
ATOM 1305 C C . ASP A 1 163 ? 18.997 -2.261 -20.957 1.00 64.81 163 ASP A C 1
ATOM 1307 O O . ASP A 1 163 ? 18.701 -2.361 -19.769 1.00 64.81 163 ASP A O 1
ATOM 1311 N N . GLU A 1 164 ? 20.266 -2.327 -21.372 1.00 58.44 164 GLU A N 1
ATOM 1312 C CA . GLU A 1 164 ? 21.412 -2.539 -20.473 1.00 58.44 164 GLU A CA 1
ATOM 1313 C C . GLU A 1 164 ? 21.515 -1.471 -19.361 1.00 58.44 164 GL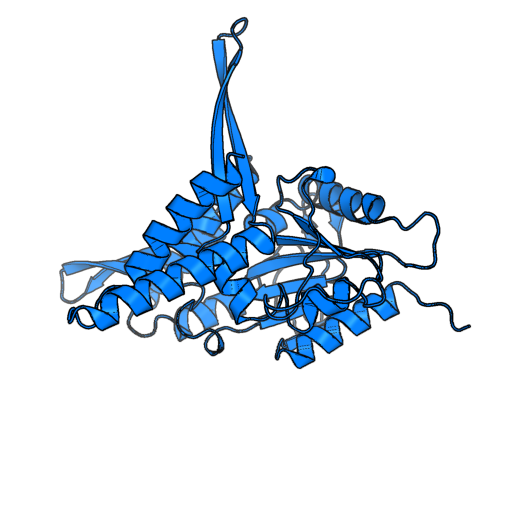U A C 1
ATOM 1315 O O . GLU A 1 164 ? 22.159 -1.698 -18.335 1.00 58.44 164 GLU A O 1
ATOM 1320 N N . ASN A 1 165 ? 20.862 -0.313 -19.529 1.00 56.91 165 ASN A N 1
ATOM 1321 C CA . ASN A 1 165 ? 20.796 0.756 -18.529 1.00 56.91 165 ASN A CA 1
ATOM 1322 C C . ASN A 1 165 ? 19.548 0.684 -17.631 1.00 56.91 165 ASN A C 1
ATOM 1324 O O . ASN A 1 165 ? 19.521 1.313 -16.562 1.00 56.91 165 ASN A O 1
ATOM 1328 N N . ALA A 1 166 ? 18.524 -0.075 -18.028 1.00 61.59 166 ALA A N 1
ATOM 1329 C CA . ALA A 1 166 ? 17.257 -0.232 -17.321 1.00 61.59 166 ALA A CA 1
ATOM 1330 C C . ALA A 1 166 ? 17.404 -1.245 -16.178 1.00 61.59 166 ALA A C 1
ATOM 1332 O O . ALA A 1 166 ? 16.900 -2.360 -16.180 1.00 61.59 166 ALA A O 1
ATOM 1333 N N . THR A 1 167 ? 18.154 -0.820 -15.169 1.00 83.38 167 THR A N 1
ATOM 1334 C CA . THR A 1 167 ? 18.484 -1.637 -14.002 1.00 83.38 167 THR A CA 1
ATOM 1335 C C . THR A 1 167 ? 17.415 -1.515 -12.916 1.00 83.38 167 THR A C 1
ATOM 1337 O O . THR A 1 167 ? 16.828 -0.445 -12.734 1.00 83.38 167 THR A O 1
ATOM 1340 N N . LEU A 1 168 ? 17.280 -2.537 -12.061 1.00 90.50 168 LEU A N 1
ATOM 1341 C CA . LEU A 1 168 ? 16.556 -2.426 -10.781 1.00 90.50 168 LEU A CA 1
ATOM 1342 C C . LEU A 1 168 ? 16.959 -1.183 -9.970 1.00 90.50 168 LEU A C 1
ATOM 1344 O O . LEU A 1 168 ? 16.164 -0.603 -9.232 1.00 90.50 168 LEU A O 1
ATOM 1348 N N . ARG A 1 169 ? 18.217 -0.745 -10.098 1.00 91.56 169 ARG A N 1
ATOM 1349 C CA . ARG A 1 169 ? 18.713 0.462 -9.433 1.00 91.56 169 ARG A CA 1
ATOM 1350 C C . ARG A 1 169 ? 18.090 1.740 -10.005 1.00 91.56 169 ARG A C 1
ATOM 1352 O O . ARG A 1 169 ? 17.952 2.708 -9.262 1.00 91.56 169 ARG A O 1
ATOM 1359 N N . GLY A 1 170 ? 17.728 1.752 -11.286 1.00 92.44 170 GLY A N 1
ATOM 1360 C CA . GLY A 1 170 ? 16.946 2.810 -11.928 1.00 92.44 170 GLY A CA 1
ATOM 1361 C C . GLY A 1 170 ? 15.533 2.899 -11.352 1.00 92.44 170 GLY A C 1
ATOM 1362 O O . GLY A 1 170 ? 15.169 3.956 -10.841 1.00 92.44 170 GLY A O 1
ATOM 1363 N N . ALA A 1 171 ? 14.806 1.778 -11.316 1.00 94.56 171 ALA A N 1
ATOM 1364 C CA . ALA A 1 171 ? 13.482 1.695 -10.686 1.00 94.56 171 ALA A CA 1
ATOM 1365 C C . ALA A 1 171 ? 13.522 2.128 -9.205 1.00 94.56 171 ALA A C 1
ATOM 1367 O O . ALA A 1 171 ? 12.733 2.953 -8.749 1.00 94.56 171 ALA A O 1
ATOM 1368 N N . TYR A 1 172 ? 14.532 1.679 -8.449 1.00 96.62 172 TYR A N 1
ATOM 1369 C CA . TYR A 1 172 ? 14.726 2.117 -7.063 1.00 96.62 172 TYR A CA 1
ATOM 1370 C C . TYR A 1 172 ? 14.942 3.633 -6.937 1.00 96.62 172 TYR A C 1
ATOM 1372 O O . TYR A 1 172 ? 14.429 4.253 -6.004 1.00 96.62 172 TYR A O 1
ATOM 1380 N N . LYS A 1 173 ? 15.708 4.245 -7.853 1.00 96.12 173 LYS A N 1
ATOM 1381 C CA . LYS A 1 173 ? 15.913 5.701 -7.873 1.00 96.12 173 LYS A CA 1
ATOM 1382 C C . LYS A 1 173 ? 14.613 6.447 -8.178 1.00 96.12 173 LYS A C 1
ATOM 1384 O O . LYS A 1 173 ? 14.374 7.455 -7.523 1.00 96.12 173 LYS A O 1
ATOM 1389 N N . GLN A 1 174 ? 13.771 5.950 -9.091 1.00 96.31 174 GLN A N 1
ATOM 1390 C CA . GLN A 1 174 ? 12.444 6.533 -9.341 1.00 96.31 174 GLN A CA 1
ATOM 1391 C C . GLN A 1 174 ? 11.594 6.541 -8.072 1.00 96.31 174 GLN A C 1
ATOM 1393 O O . GLN A 1 174 ? 11.083 7.596 -7.703 1.00 96.31 174 GLN A O 1
ATOM 1398 N N . LEU A 1 175 ? 11.550 5.426 -7.333 1.00 97.62 175 LEU A N 1
ATOM 1399 C CA . LEU A 1 175 ? 10.874 5.381 -6.034 1.00 97.62 175 LEU A CA 1
ATOM 1400 C C . LEU A 1 175 ? 11.425 6.420 -5.046 1.00 97.62 175 LEU A C 1
ATOM 1402 O O . LEU A 1 175 ? 10.647 7.041 -4.326 1.00 97.62 175 LEU A O 1
ATOM 1406 N N . GLN A 1 176 ? 12.747 6.639 -5.003 1.00 97.75 176 GLN A N 1
ATOM 1407 C CA . GLN A 1 176 ? 13.317 7.695 -4.153 1.00 97.75 176 GLN A CA 1
ATOM 1408 C C . GLN A 1 176 ? 12.844 9.083 -4.590 1.00 97.75 176 GLN A C 1
ATOM 1410 O O . GLN A 1 176 ? 12.413 9.865 -3.749 1.00 97.75 176 GLN A O 1
ATOM 1415 N N . THR A 1 177 ? 12.839 9.366 -5.895 1.00 97.94 177 THR A N 1
ATOM 1416 C CA . THR A 1 177 ? 12.307 10.626 -6.424 1.00 97.94 177 THR A CA 1
ATOM 1417 C C . THR A 1 177 ? 10.832 10.805 -6.079 1.00 97.94 177 THR A C 1
ATOM 1419 O O . THR A 1 177 ? 10.423 11.903 -5.717 1.00 97.94 177 THR A O 1
ATOM 1422 N N . TYR A 1 178 ? 10.015 9.755 -6.158 1.00 98.12 178 TYR A N 1
ATOM 1423 C CA . TYR A 1 178 ? 8.598 9.855 -5.809 1.00 98.12 178 TYR A CA 1
ATOM 1424 C C . TYR A 1 178 ? 8.402 10.154 -4.328 1.00 98.12 178 TYR A C 1
ATOM 1426 O O . TYR A 1 178 ? 7.608 11.019 -3.992 1.00 98.12 178 TYR A O 1
ATOM 1434 N N . LYS A 1 179 ? 9.175 9.527 -3.439 1.00 96.69 179 LYS A N 1
ATOM 1435 C CA . LYS A 1 179 ? 9.123 9.841 -2.004 1.00 96.69 179 LYS A CA 1
ATOM 1436 C C . LYS A 1 179 ? 9.424 11.309 -1.696 1.00 96.69 179 LYS A C 1
ATOM 1438 O O . LYS A 1 179 ? 8.892 11.833 -0.728 1.00 96.69 179 LYS A O 1
ATOM 1443 N N . GLU A 1 180 ? 10.290 11.942 -2.485 1.00 96.56 180 GLU A N 1
ATOM 1444 C CA . GLU A 1 180 ? 10.653 13.356 -2.327 1.00 96.56 180 GLU A CA 1
ATOM 1445 C C . GLU A 1 180 ? 9.629 14.311 -2.953 1.00 96.56 180 GLU A C 1
ATOM 1447 O O . GLU A 1 180 ? 9.479 15.431 -2.480 1.00 96.56 180 GLU A O 1
ATOM 1452 N N . THR A 1 181 ? 8.947 13.891 -4.023 1.00 97.69 181 THR A N 1
ATOM 1453 C CA . THR A 1 181 ? 8.132 14.789 -4.867 1.00 97.69 181 THR A CA 1
ATOM 1454 C C . THR A 1 181 ? 6.627 14.580 -4.754 1.00 97.69 181 THR A C 1
ATOM 1456 O O . THR A 1 181 ? 5.880 15.513 -5.012 1.00 97.69 181 THR A O 1
ATOM 1459 N N . ILE A 1 182 ? 6.186 13.379 -4.379 1.00 97.88 182 ILE A N 1
ATOM 1460 C CA . ILE A 1 182 ? 4.787 13.020 -4.111 1.00 97.88 182 ILE A CA 1
ATOM 1461 C C . ILE A 1 182 ? 4.662 12.234 -2.783 1.00 97.88 182 ILE A C 1
ATOM 1463 O O . ILE A 1 182 ? 4.179 11.093 -2.768 1.00 97.88 182 ILE A O 1
ATOM 1467 N N . PRO A 1 183 ? 5.162 12.767 -1.646 1.00 97.38 183 PRO A N 1
ATOM 1468 C CA . PRO A 1 183 ? 5.180 12.050 -0.370 1.00 97.38 183 PRO A CA 1
ATOM 1469 C C . PRO A 1 183 ? 3.785 11.640 0.122 1.00 97.38 183 PRO A C 1
ATOM 1471 O O . PRO A 1 183 ? 3.685 10.646 0.846 1.00 97.38 183 PRO A O 1
ATOM 1474 N N . SER A 1 184 ? 2.711 12.326 -0.293 1.00 97.06 184 SER A N 1
ATOM 1475 C CA . SER A 1 184 ? 1.331 11.970 0.070 1.00 97.06 184 SER A CA 1
ATOM 1476 C C . SER A 1 184 ? 0.963 10.523 -0.289 1.00 97.06 184 SER A C 1
ATOM 1478 O O . SER A 1 184 ? 0.321 9.837 0.511 1.00 97.06 184 SER A O 1
ATOM 1480 N N . LEU A 1 185 ? 1.447 10.003 -1.426 1.00 98.25 185 LEU A N 1
ATOM 1481 C CA . LEU A 1 185 ? 1.271 8.602 -1.833 1.00 98.25 185 LEU A CA 1
ATOM 1482 C C . LEU A 1 185 ? 1.865 7.641 -0.793 1.00 98.25 185 LEU A C 1
ATOM 1484 O O . LEU A 1 185 ? 1.282 6.610 -0.446 1.00 98.25 185 LEU A O 1
ATOM 1488 N N . PHE A 1 186 ? 3.031 7.993 -0.257 1.00 98.38 186 PHE A N 1
ATOM 1489 C CA . PHE A 1 186 ? 3.772 7.153 0.673 1.00 98.38 186 PHE A CA 1
ATOM 1490 C C . PHE A 1 186 ? 3.296 7.273 2.123 1.00 98.38 186 PHE A C 1
ATOM 1492 O O . PHE A 1 186 ? 3.746 6.489 2.957 1.00 98.38 186 PHE A O 1
ATOM 1499 N N . THR A 1 187 ? 2.344 8.158 2.434 1.00 98.44 187 THR A N 1
ATOM 1500 C CA . THR A 1 187 ? 1.593 8.094 3.699 1.00 98.44 187 THR A CA 1
ATOM 1501 C C . THR A 1 187 ? 0.846 6.765 3.815 1.00 98.44 187 THR A C 1
ATOM 1503 O O . THR A 1 187 ? 0.839 6.158 4.882 1.00 98.44 187 THR A O 1
ATOM 1506 N N . PHE A 1 188 ? 0.290 6.253 2.715 1.00 98.56 188 PHE A N 1
ATOM 1507 C CA . PHE A 1 188 ? -0.530 5.037 2.724 1.00 98.56 188 PHE A CA 1
ATOM 1508 C C . PHE A 1 188 ? 0.242 3.766 2.349 1.00 98.56 188 PHE A C 1
ATOM 1510 O O . PHE A 1 188 ? -0.164 2.657 2.693 1.00 98.56 188 PHE A O 1
ATOM 1517 N N . ASN A 1 189 ? 1.390 3.918 1.685 1.00 98.62 189 ASN A N 1
ATOM 1518 C CA . ASN A 1 189 ? 2.167 2.809 1.144 1.00 98.62 189 ASN A CA 1
ATOM 1519 C C . ASN A 1 189 ? 2.498 1.724 2.189 1.00 98.62 189 ASN A C 1
ATOM 1521 O O . ASN A 1 189 ? 3.082 1.996 3.241 1.00 98.62 189 ASN A O 1
ATOM 1525 N N . ALA A 1 190 ? 2.211 0.467 1.866 1.00 98.62 190 ALA A N 1
ATOM 1526 C CA . ALA A 1 190 ? 2.678 -0.707 2.586 1.00 98.62 190 ALA A CA 1
ATOM 1527 C C . ALA A 1 190 ? 4.003 -1.230 2.013 1.00 98.62 190 ALA A C 1
ATOM 1529 O O . ALA A 1 190 ? 4.956 -1.395 2.783 1.00 98.62 190 ALA A O 1
ATOM 1530 N N . LEU A 1 191 ? 4.058 -1.456 0.695 1.00 98.44 191 LEU A N 1
ATOM 1531 C CA . LEU A 1 191 ? 5.165 -2.112 -0.010 1.00 98.44 191 LEU A CA 1
ATOM 1532 C C . LEU A 1 191 ? 5.603 -1.320 -1.249 1.00 98.44 191 LEU A C 1
ATOM 1534 O O . LEU A 1 191 ? 4.770 -0.780 -1.977 1.00 98.44 191 LEU A O 1
ATOM 1538 N N . CYS A 1 192 ? 6.903 -1.321 -1.528 1.00 98.56 192 CYS A N 1
ATOM 1539 C CA . CYS A 1 192 ? 7.462 -0.843 -2.789 1.00 98.56 192 CYS A CA 1
ATOM 1540 C C . CYS A 1 192 ? 8.097 -2.008 -3.540 1.00 98.56 192 CYS A C 1
ATOM 1542 O O . CYS A 1 192 ? 8.909 -2.734 -2.961 1.00 98.56 192 CYS A O 1
ATOM 1544 N N . ILE A 1 193 ? 7.778 -2.153 -4.821 1.00 98.12 193 ILE A N 1
ATOM 1545 C CA . ILE A 1 193 ? 8.280 -3.220 -5.684 1.00 98.12 193 ILE A CA 1
ATOM 1546 C C . ILE A 1 193 ? 9.042 -2.590 -6.844 1.00 98.12 193 ILE A C 1
ATOM 1548 O O . ILE A 1 193 ? 8.621 -1.582 -7.404 1.00 98.12 193 ILE A O 1
ATOM 1552 N N . ILE A 1 194 ? 10.182 -3.183 -7.178 1.00 97.00 194 ILE A N 1
ATOM 1553 C CA . ILE A 1 194 ? 10.980 -2.834 -8.352 1.00 97.00 194 ILE A CA 1
ATOM 1554 C C . ILE A 1 194 ? 11.201 -4.084 -9.188 1.00 97.00 194 ILE A C 1
ATOM 1556 O O . ILE A 1 194 ? 11.504 -5.144 -8.633 1.00 97.00 194 ILE A O 1
ATOM 1560 N N . SER A 1 195 ? 11.085 -3.961 -10.505 1.00 94.31 195 SER A N 1
ATOM 1561 C CA . SER A 1 195 ? 11.368 -5.062 -11.420 1.00 94.31 195 SER A CA 1
ATOM 1562 C C . SER A 1 195 ? 11.912 -4.573 -12.756 1.00 94.31 195 SER A C 1
ATOM 1564 O O . SER A 1 195 ? 11.605 -3.470 -13.192 1.00 94.31 195 SER A O 1
ATOM 1566 N N . ASP A 1 196 ? 12.722 -5.406 -13.400 1.00 88.94 196 ASP A N 1
ATOM 1567 C CA . ASP A 1 196 ? 13.100 -5.273 -14.810 1.00 88.94 196 ASP A CA 1
ATOM 1568 C C . ASP A 1 196 ? 12.431 -6.349 -15.689 1.00 88.94 196 ASP A C 1
ATOM 1570 O O . ASP A 1 196 ? 12.840 -6.573 -16.820 1.00 88.94 196 ASP A O 1
ATOM 1574 N N . GLY A 1 197 ? 11.415 -7.047 -15.168 1.00 85.06 197 GLY A N 1
ATOM 1575 C CA . GLY A 1 197 ? 10.717 -8.156 -15.824 1.00 85.06 197 GLY A CA 1
ATOM 1576 C C . GLY A 1 197 ? 11.323 -9.538 -15.559 1.00 85.06 197 GLY A C 1
ATOM 1577 O O . GLY A 1 197 ? 10.587 -10.524 -15.555 1.00 85.06 197 GLY A O 1
ATOM 1578 N N . LEU A 1 198 ? 12.628 -9.634 -15.282 1.00 85.88 198 LEU A N 1
ATOM 1579 C CA . LEU A 1 198 ? 13.285 -10.897 -14.917 1.00 85.88 198 LEU A CA 1
ATOM 1580 C C . LEU A 1 198 ? 13.533 -10.978 -13.414 1.00 85.88 198 LEU A C 1
ATOM 1582 O O . LEU A 1 198 ? 13.168 -11.964 -12.772 1.00 85.88 198 LEU A O 1
ATOM 1586 N N . GLU A 1 199 ? 14.132 -9.934 -12.843 1.00 89.75 199 GLU A N 1
ATOM 1587 C CA . GLU A 1 199 ? 14.303 -9.788 -11.406 1.00 89.75 199 GLU A CA 1
ATOM 1588 C C . GLU A 1 199 ? 13.185 -8.934 -10.808 1.00 89.75 199 GLU A C 1
ATOM 1590 O O . GLU A 1 199 ? 12.721 -7.961 -11.404 1.00 89.75 199 GLU A O 1
ATOM 1595 N N . ALA A 1 200 ? 12.771 -9.270 -9.588 1.00 93.50 200 ALA A N 1
ATOM 1596 C CA . ALA A 1 200 ? 11.804 -8.487 -8.834 1.00 93.50 200 ALA A CA 1
ATOM 1597 C C . ALA A 1 200 ? 12.178 -8.465 -7.356 1.00 93.50 200 ALA A C 1
ATOM 1599 O O . ALA A 1 200 ? 12.536 -9.491 -6.765 1.00 93.50 200 ALA A O 1
ATOM 1600 N N . LYS A 1 201 ? 12.106 -7.280 -6.747 1.00 95.81 201 LYS A N 1
ATOM 1601 C CA . LYS A 1 201 ? 12.451 -7.087 -5.337 1.00 95.81 201 LYS A CA 1
ATOM 1602 C C . LYS A 1 201 ? 11.446 -6.191 -4.645 1.00 95.81 201 LYS A C 1
ATOM 1604 O O . LYS A 1 201 ? 11.012 -5.191 -5.209 1.00 95.81 201 LYS A O 1
ATOM 1609 N N . THR A 1 202 ? 11.193 -6.495 -3.379 1.00 97.44 202 THR A N 1
ATOM 1610 C CA . THR A 1 202 ? 10.278 -5.730 -2.532 1.00 97.44 202 THR A CA 1
ATOM 1611 C C . THR A 1 202 ? 11.011 -5.133 -1.347 1.00 97.44 202 THR A C 1
ATOM 1613 O O . THR A 1 202 ? 11.849 -5.789 -0.722 1.00 97.44 202 THR A O 1
ATOM 1616 N N . GLY A 1 203 ? 10.673 -3.893 -1.016 1.00 97.31 203 GLY A N 1
ATOM 1617 C CA . GLY A 1 203 ? 11.171 -3.173 0.146 1.00 97.31 203 GLY A CA 1
ATOM 1618 C C . GLY A 1 203 ? 10.089 -2.309 0.789 1.00 97.31 203 GLY A C 1
ATOM 1619 O O . GLY A 1 203 ? 8.967 -2.194 0.297 1.00 97.31 203 GLY A O 1
ATOM 1620 N N . SER A 1 204 ? 10.433 -1.699 1.920 1.00 97.62 204 SER A N 1
ATOM 1621 C CA . SER A 1 204 ? 9.612 -0.668 2.555 1.00 97.62 204 SER A CA 1
ATOM 1622 C C . SER A 1 204 ? 9.949 0.716 1.996 1.00 97.62 204 SER A C 1
ATOM 1624 O O . SER A 1 204 ? 11.018 0.922 1.419 1.00 97.62 204 SER A O 1
ATOM 1626 N N . VAL A 1 205 ? 9.099 1.708 2.271 1.00 97.12 205 VAL A N 1
ATOM 1627 C CA . VAL A 1 205 ? 9.390 3.115 1.950 1.00 97.12 205 VAL A CA 1
ATOM 1628 C C . VAL A 1 205 ? 10.716 3.620 2.558 1.00 97.12 205 VAL A C 1
ATOM 1630 O O . VAL A 1 205 ? 11.370 4.474 1.964 1.00 97.12 205 VAL A O 1
ATOM 1633 N N . SER A 1 206 ? 11.177 3.085 3.697 1.00 96.81 206 SER A N 1
ATOM 1634 C CA . SER A 1 206 ? 12.461 3.462 4.319 1.00 96.81 206 SER A CA 1
ATOM 1635 C C . SER A 1 206 ? 13.626 2.525 3.977 1.00 96.81 206 SER A C 1
ATOM 1637 O O . SER A 1 206 ? 14.730 2.721 4.481 1.00 96.81 206 SER A O 1
ATOM 1639 N N . ALA A 1 207 ? 13.406 1.476 3.182 1.00 96.38 207 ALA A N 1
ATOM 1640 C CA . ALA A 1 207 ? 14.443 0.502 2.866 1.00 96.38 207 ALA A CA 1
ATOM 1641 C C . ALA A 1 207 ? 15.474 1.087 1.890 1.00 96.38 207 ALA A C 1
ATOM 1643 O O . ALA A 1 207 ? 15.125 1.635 0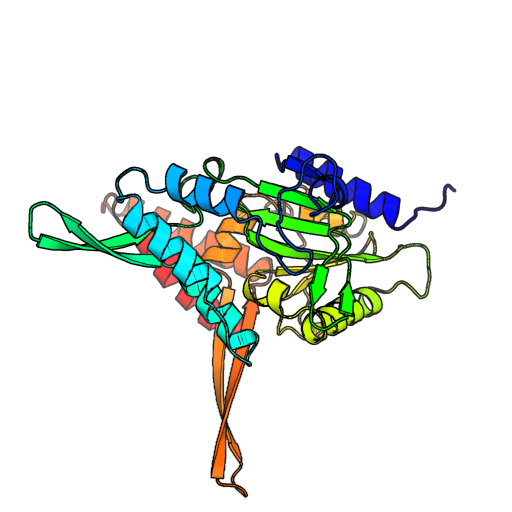.846 1.00 96.38 207 ALA A O 1
ATOM 1644 N N . GLY A 1 208 ? 16.759 0.908 2.206 1.00 95.88 208 GLY A N 1
ATOM 1645 C CA . GLY A 1 208 ? 17.835 1.089 1.232 1.00 95.88 208 GLY A CA 1
ATOM 1646 C C . GLY A 1 208 ? 17.812 -0.010 0.163 1.00 95.88 208 GLY A C 1
ATOM 1647 O O . GLY A 1 208 ? 17.302 -1.100 0.414 1.00 95.88 208 GLY A O 1
ATOM 1648 N N . PHE A 1 209 ? 18.428 0.224 -1.001 1.00 95.50 209 PHE A N 1
ATOM 1649 C CA . PHE A 1 209 ? 18.437 -0.731 -2.126 1.00 95.50 209 PHE A CA 1
ATOM 1650 C C . PHE A 1 209 ? 18.878 -2.155 -1.740 1.00 95.50 209 PHE A C 1
ATOM 1652 O O . PHE A 1 209 ? 18.298 -3.133 -2.194 1.00 95.50 209 PHE A O 1
ATOM 1659 N N . THR A 1 210 ? 19.868 -2.298 -0.854 1.00 93.56 210 THR A N 1
ATOM 1660 C CA . THR A 1 210 ? 20.361 -3.611 -0.392 1.00 93.56 210 THR A CA 1
ATOM 1661 C C . THR A 1 210 ? 19.376 -4.365 0.507 1.00 93.56 210 THR A C 1
ATOM 1663 O O . THR A 1 210 ? 19.587 -5.541 0.790 1.00 93.56 210 THR A O 1
ATOM 1666 N N . ARG A 1 211 ? 18.317 -3.696 0.978 1.00 93.88 211 ARG A N 1
ATOM 1667 C CA . ARG A 1 211 ? 17.224 -4.266 1.777 1.00 93.88 211 ARG A CA 1
ATOM 1668 C C . ARG A 1 211 ? 15.976 -4.561 0.943 1.00 93.88 211 ARG A C 1
ATOM 1670 O O . ARG A 1 211 ? 14.995 -5.033 1.505 1.00 93.88 211 ARG A O 1
ATOM 1677 N N . PHE A 1 212 ? 16.009 -4.305 -0.365 1.00 95.88 212 PHE A N 1
ATOM 1678 C CA . PHE A 1 212 ? 15.009 -4.828 -1.289 1.00 95.88 212 PHE A CA 1
ATOM 1679 C C . PHE A 1 212 ? 15.326 -6.300 -1.561 1.00 95.88 212 PHE A C 1
ATOM 1681 O O . PHE A 1 212 ? 16.425 -6.631 -2.007 1.00 95.88 212 PHE A O 1
ATOM 1688 N N . MET A 1 213 ? 14.374 -7.182 -1.264 1.00 93.75 213 MET A N 1
ATOM 1689 C CA . MET A 1 213 ? 14.580 -8.632 -1.260 1.00 93.75 213 MET A CA 1
ATOM 1690 C C . MET A 1 213 ? 13.657 -9.326 -2.258 1.00 93.75 213 MET A C 1
ATOM 1692 O O . MET A 1 213 ? 12.507 -8.927 -2.429 1.00 93.75 213 MET A O 1
ATOM 1696 N N . ASN A 1 214 ? 14.153 -10.394 -2.879 1.00 92.06 214 ASN A N 1
ATOM 1697 C CA . ASN A 1 214 ? 13.380 -11.195 -3.823 1.00 92.06 214 ASN A CA 1
ATOM 1698 C C . ASN A 1 214 ? 12.370 -12.068 -3.065 1.00 92.06 214 ASN A C 1
ATOM 1700 O O . ASN A 1 214 ? 12.693 -12.647 -2.018 1.00 92.06 214 ASN A O 1
ATOM 1704 N N . TRP A 1 215 ? 11.178 -12.217 -3.635 1.00 91.81 215 TRP A N 1
ATOM 1705 C CA . TRP A 1 215 ? 10.202 -13.211 -3.204 1.00 91.81 215 TRP A CA 1
ATOM 1706 C C . TRP A 1 215 ? 10.372 -14.475 -4.050 1.00 91.81 215 TRP A C 1
ATOM 1708 O O . TRP A 1 215 ? 10.233 -14.420 -5.265 1.00 91.81 215 TRP A O 1
ATOM 1718 N N . LYS A 1 216 ? 10.740 -15.600 -3.428 1.00 87.44 216 LYS A N 1
ATOM 1719 C CA . LYS A 1 216 ? 11.268 -16.765 -4.162 1.00 87.44 216 LYS A CA 1
ATOM 1720 C C . LYS A 1 216 ? 10.298 -17.923 -4.349 1.00 87.44 216 LYS A C 1
ATOM 1722 O O . LYS A 1 216 ? 10.687 -18.922 -4.926 1.00 87.44 216 LYS A O 1
ATOM 1727 N N . THR A 1 217 ? 9.077 -17.845 -3.839 1.00 82.44 217 THR A N 1
ATOM 1728 C CA . THR A 1 217 ? 8.172 -19.000 -3.819 1.00 82.44 217 THR A CA 1
ATOM 1729 C C . THR A 1 217 ? 6.718 -18.562 -3.886 1.00 82.44 217 THR A C 1
ATOM 1731 O O . THR A 1 217 ? 6.326 -17.579 -3.250 1.00 82.44 217 THR A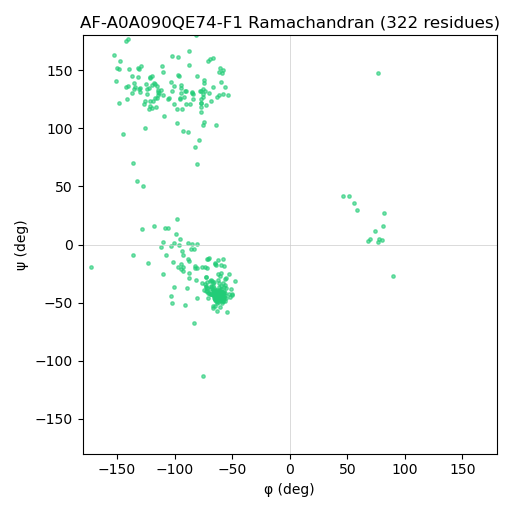 O 1
ATOM 1734 N N . VAL A 1 218 ? 5.921 -19.312 -4.641 1.00 80.25 218 VAL A N 1
ATOM 1735 C CA . VAL A 1 218 ? 4.477 -19.093 -4.779 1.00 80.25 218 VAL A CA 1
ATOM 1736 C C . VAL A 1 218 ? 3.671 -19.705 -3.630 1.00 80.25 218 VAL A C 1
ATOM 1738 O O . VAL A 1 218 ? 2.531 -19.317 -3.428 1.00 80.25 218 VAL A O 1
ATOM 1741 N N . ASP A 1 219 ? 4.239 -20.649 -2.873 1.00 76.06 219 ASP A N 1
ATOM 1742 C CA . ASP A 1 219 ? 3.506 -21.431 -1.864 1.00 76.06 219 ASP A CA 1
ATOM 1743 C C . ASP A 1 219 ? 4.247 -21.600 -0.524 1.00 76.06 219 ASP A C 1
ATOM 1745 O O . ASP A 1 219 ? 3.672 -22.080 0.456 1.00 76.06 219 ASP A O 1
ATOM 1749 N N . GLY A 1 220 ? 5.521 -21.206 -0.453 1.00 76.88 220 GLY A N 1
ATOM 1750 C CA . GLY A 1 220 ? 6.355 -21.386 0.735 1.00 76.88 220 GLY A CA 1
ATOM 1751 C C . GLY A 1 220 ? 6.944 -22.782 0.898 1.00 76.88 220 GLY A C 1
ATOM 1752 O O . GLY A 1 220 ? 7.575 -23.050 1.924 1.00 76.88 220 GLY A O 1
ATOM 1753 N N . LEU A 1 221 ? 6.721 -23.676 -0.067 1.00 76.81 221 LEU A N 1
ATOM 1754 C CA . LEU A 1 221 ? 7.170 -25.065 -0.037 1.00 76.81 221 LEU A CA 1
ATOM 1755 C C . LEU A 1 221 ? 8.392 -25.268 -0.922 1.00 76.81 221 LEU A C 1
ATOM 1757 O O . LEU A 1 221 ? 9.348 -25.918 -0.492 1.00 76.81 221 LEU A O 1
ATOM 1761 N N . GLN A 1 222 ? 8.363 -24.705 -2.129 1.00 81.50 222 GLN A N 1
ATOM 1762 C CA . GLN A 1 222 ? 9.444 -24.829 -3.097 1.00 81.50 222 GLN A CA 1
ATOM 1763 C C . GLN A 1 222 ? 9.829 -23.464 -3.665 1.00 81.50 222 GLN A C 1
ATOM 1765 O O . GLN A 1 222 ? 8.971 -22.664 -4.046 1.00 81.50 222 GLN A O 1
ATOM 1770 N N . ASP A 1 223 ? 11.135 -23.207 -3.720 1.00 85.25 223 ASP A N 1
ATOM 1771 C CA . ASP A 1 223 ? 11.670 -22.045 -4.423 1.00 85.25 223 ASP A CA 1
ATOM 1772 C C . ASP A 1 223 ? 11.420 -22.206 -5.931 1.00 85.25 223 ASP A C 1
ATOM 1774 O O . ASP A 1 223 ? 11.652 -23.277 -6.500 1.00 85.25 223 ASP A O 1
ATOM 1778 N N . ALA A 1 224 ? 10.962 -21.131 -6.567 1.00 82.19 224 ALA A N 1
ATOM 1779 C CA . ALA A 1 224 ? 10.850 -21.022 -8.011 1.00 82.19 224 ALA A CA 1
ATOM 1780 C C . ALA A 1 224 ? 12.219 -21.246 -8.666 1.00 82.19 224 ALA A C 1
ATOM 1782 O O . ALA A 1 224 ? 13.275 -20.953 -8.087 1.00 82.19 224 ALA A O 1
ATOM 1783 N N . SER A 1 225 ? 12.203 -21.780 -9.884 1.00 82.75 225 SER A N 1
ATOM 1784 C CA . SER A 1 225 ? 13.422 -21.998 -10.650 1.00 82.75 225 SER A CA 1
ATOM 1785 C C . SER A 1 225 ? 14.117 -20.664 -10.914 1.00 82.75 225 SER A C 1
ATOM 1787 O O . SER A 1 225 ? 13.477 -19.641 -11.128 1.00 82.75 225 SER A O 1
ATOM 1789 N N . HIS A 1 226 ? 15.448 -20.669 -10.997 1.00 76.19 226 HIS A N 1
ATOM 1790 C CA . HIS A 1 226 ? 16.202 -19.493 -11.453 1.00 76.19 226 HIS A CA 1
ATOM 1791 C C . HIS A 1 226 ? 15.886 -19.090 -12.902 1.00 76.19 226 HIS A C 1
ATOM 1793 O O . HIS A 1 226 ? 16.295 -18.016 -13.333 1.00 76.19 226 HIS A O 1
ATOM 1799 N N . LEU A 1 227 ? 15.212 -19.969 -13.649 1.00 78.06 227 LEU A N 1
ATOM 1800 C CA . LEU A 1 227 ? 14.734 -19.716 -15.005 1.00 78.06 227 LEU A CA 1
ATOM 1801 C C . LEU A 1 227 ? 13.346 -19.062 -15.032 1.00 78.06 227 LEU A C 1
ATOM 1803 O O . LEU A 1 227 ? 12.944 -18.576 -16.086 1.00 78.06 227 LEU A O 1
ATOM 1807 N N . ASP A 1 228 ? 12.625 -19.065 -13.908 1.00 81.88 228 ASP A N 1
ATOM 1808 C CA . ASP A 1 228 ? 11.297 -18.470 -13.816 1.00 81.88 228 ASP A CA 1
ATOM 1809 C C . ASP A 1 228 ? 11.420 -16.953 -13.633 1.00 81.88 228 ASP A C 1
ATOM 1811 O O . ASP A 1 228 ? 12.322 -16.457 -12.948 1.00 81.88 228 ASP A O 1
ATOM 1815 N N . SER A 1 229 ? 10.482 -16.205 -14.216 1.00 85.31 229 SER A N 1
ATOM 1816 C CA . SER A 1 229 ? 10.390 -14.769 -13.969 1.00 85.31 229 SER A CA 1
ATOM 1817 C C . SER A 1 229 ? 10.072 -14.506 -12.492 1.00 85.31 229 SER A C 1
ATOM 1819 O O . SER A 1 229 ? 9.107 -15.032 -11.920 1.00 85.31 229 SER A O 1
ATOM 1821 N N . GLN A 1 230 ? 10.888 -13.668 -11.846 1.00 89.31 230 GLN A N 1
ATOM 1822 C CA . GLN A 1 230 ? 10.694 -13.344 -10.434 1.00 89.31 230 GLN A CA 1
ATOM 1823 C C . GLN A 1 230 ? 9.494 -12.423 -10.218 1.00 89.31 230 GLN A C 1
ATOM 1825 O O . GLN A 1 230 ? 8.888 -12.495 -9.150 1.00 89.31 230 GLN A O 1
ATOM 1830 N N . ILE A 1 231 ? 9.133 -11.582 -11.199 1.00 89.75 231 ILE A N 1
ATOM 1831 C CA . ILE A 1 231 ? 7.924 -10.757 -11.085 1.00 89.75 231 ILE A CA 1
ATOM 1832 C C . ILE A 1 231 ? 6.677 -11.634 -11.159 1.00 89.75 231 ILE A C 1
ATOM 1834 O O . ILE A 1 231 ? 5.811 -11.503 -10.302 1.00 89.75 231 ILE A O 1
ATOM 1838 N N . GLU A 1 232 ? 6.640 -12.619 -12.058 1.00 89.56 232 GLU A N 1
ATOM 1839 C CA . GLU A 1 232 ? 5.543 -13.592 -12.109 1.00 89.56 232 GLU A CA 1
ATOM 1840 C C . GLU A 1 232 ? 5.452 -14.394 -10.803 1.00 89.56 232 GLU A C 1
ATOM 1842 O O . GLU A 1 232 ? 4.370 -14.551 -10.248 1.00 89.56 232 GLU A O 1
ATOM 1847 N N . THR A 1 233 ? 6.584 -14.846 -10.249 1.00 89.38 233 THR A N 1
ATOM 1848 C CA . THR A 1 233 ? 6.617 -15.547 -8.948 1.00 89.38 233 THR A CA 1
ATOM 1849 C C . THR A 1 233 ? 6.064 -14.675 -7.816 1.00 89.38 233 THR A C 1
ATOM 1851 O O . THR A 1 233 ? 5.329 -15.147 -6.943 1.00 89.38 233 THR A O 1
ATOM 1854 N N . LEU A 1 234 ? 6.424 -13.391 -7.816 1.00 90.81 234 LEU A N 1
ATOM 1855 C CA . LEU A 1 234 ? 5.962 -12.415 -6.838 1.00 90.81 234 LEU A CA 1
ATOM 1856 C C . LEU A 1 234 ? 4.455 -12.150 -6.985 1.00 90.81 234 LEU A C 1
ATOM 1858 O O . LEU A 1 234 ? 3.775 -12.031 -5.961 1.00 90.81 234 LEU A O 1
ATOM 1862 N N . VAL A 1 235 ? 3.948 -12.086 -8.222 1.00 89.31 235 VAL A N 1
ATOM 1863 C CA . VAL A 1 235 ? 2.548 -11.784 -8.545 1.00 89.31 235 VAL A CA 1
ATOM 1864 C C . VAL A 1 235 ? 1.662 -13.031 -8.446 1.00 89.31 235 VAL A C 1
ATOM 1866 O O . VAL A 1 235 ? 0.877 -13.103 -7.510 1.00 89.31 235 VAL A O 1
ATOM 1869 N N . LYS A 1 236 ? 1.816 -14.039 -9.323 1.00 79.62 236 LYS A N 1
ATOM 1870 C CA . LYS A 1 236 ? 0.886 -15.172 -9.581 1.00 79.62 236 LYS A CA 1
ATOM 1871 C C . LYS A 1 236 ? 0.534 -16.067 -8.386 1.00 79.62 236 LYS A C 1
ATOM 1873 O O . LYS A 1 236 ? -0.379 -16.885 -8.472 1.00 79.62 236 LYS A O 1
ATOM 1878 N N . GLY A 1 237 ? 1.239 -15.953 -7.268 1.00 70.00 237 GLY A N 1
ATOM 1879 C CA . GLY A 1 237 ? 0.955 -16.763 -6.080 1.00 70.00 237 GLY A CA 1
ATOM 1880 C C . GLY A 1 237 ? 1.753 -16.375 -4.846 1.00 70.00 237 GLY A C 1
ATOM 1881 O O . GLY A 1 237 ? 1.337 -16.686 -3.736 1.00 70.00 237 GLY A O 1
ATOM 1882 N N . GLY A 1 238 ? 2.861 -15.654 -5.023 1.00 84.75 238 GLY A N 1
ATOM 1883 C CA . GLY A 1 238 ? 3.721 -15.229 -3.932 1.00 84.75 238 GLY A CA 1
ATOM 1884 C C . GLY A 1 238 ? 3.155 -14.069 -3.113 1.00 84.75 238 GLY A C 1
ATOM 1885 O O . GLY A 1 238 ? 2.193 -14.201 -2.358 1.00 84.75 238 GLY A O 1
ATOM 1886 N N . GLN A 1 239 ? 3.822 -12.921 -3.199 1.00 92.00 239 GLN A N 1
ATOM 1887 C CA . GLN A 1 239 ? 3.613 -11.807 -2.281 1.00 92.00 239 GLN A CA 1
ATOM 1888 C C . GLN A 1 239 ? 2.300 -11.054 -2.516 1.00 92.00 239 GLN A C 1
ATOM 1890 O O . GLN A 1 239 ? 1.717 -10.552 -1.556 1.00 92.00 239 GLN A O 1
ATOM 1895 N N . LEU A 1 240 ? 1.856 -10.957 -3.775 1.00 95.56 240 LEU A N 1
ATOM 1896 C CA . LEU A 1 240 ? 0.671 -10.182 -4.166 1.00 95.56 240 LEU A CA 1
ATOM 1897 C C . LEU A 1 240 ? -0.604 -11.020 -4.260 1.00 95.56 240 LEU A C 1
ATOM 1899 O O . LEU A 1 240 ? -1.663 -10.495 -4.589 1.00 95.56 240 LEU A O 1
ATOM 1903 N N . ASN A 1 241 ? -0.546 -12.300 -3.889 1.00 93.25 241 ASN A N 1
ATOM 1904 C CA . ASN A 1 241 ? -1.764 -13.026 -3.571 1.00 93.25 241 ASN A CA 1
ATOM 1905 C C . ASN A 1 241 ? -2.530 -12.285 -2.456 1.00 93.25 241 ASN A C 1
ATOM 1907 O O . ASN A 1 241 ? -1.933 -11.887 -1.455 1.00 93.25 241 ASN A O 1
ATOM 1911 N N . LYS A 1 242 ? -3.854 -12.138 -2.603 1.00 94.56 242 LYS A N 1
ATOM 1912 C CA . LYS A 1 242 ? -4.714 -11.375 -1.676 1.00 94.56 242 LYS A CA 1
ATOM 1913 C C . LYS A 1 242 ? -4.519 -11.765 -0.208 1.00 94.56 242 LYS A C 1
ATOM 1915 O O . LYS A 1 242 ? -4.416 -10.890 0.652 1.00 94.56 242 LYS A O 1
ATOM 1920 N N . HIS A 1 243 ? -4.432 -13.067 0.077 1.00 92.19 243 HIS A N 1
ATOM 1921 C CA . HIS A 1 243 ? -4.205 -13.571 1.430 1.00 92.19 243 HIS A CA 1
ATOM 1922 C C . HIS A 1 243 ? -2.812 -13.177 1.929 1.00 92.19 243 HIS A C 1
ATOM 1924 O O . HIS A 1 243 ? -2.687 -12.576 2.995 1.00 92.19 243 HIS A O 1
ATOM 1930 N N . THR A 1 244 ? -1.767 -13.489 1.156 1.00 93.38 244 THR A N 1
ATOM 1931 C CA . THR A 1 244 ? -0.374 -13.203 1.526 1.00 93.38 244 THR A CA 1
ATOM 1932 C C . THR A 1 244 ? -0.145 -11.711 1.743 1.00 93.38 244 THR A C 1
ATOM 1934 O O . THR A 1 244 ? 0.460 -11.327 2.742 1.00 93.38 244 THR A O 1
ATOM 1937 N N . LEU A 1 245 ? -0.669 -10.860 0.858 1.00 96.19 245 LEU A N 1
ATOM 1938 C CA . LEU A 1 245 ? -0.528 -9.411 0.945 1.00 96.19 245 LEU A CA 1
ATOM 1939 C C . LEU A 1 245 ? -1.182 -8.859 2.217 1.00 96.19 245 LEU A C 1
ATOM 1941 O O . LEU A 1 245 ? -0.545 -8.110 2.958 1.00 96.19 245 LEU A O 1
ATOM 1945 N N . LEU A 1 246 ? -2.429 -9.246 2.504 1.00 96.56 246 LEU A N 1
ATOM 1946 C CA . LEU A 1 246 ? -3.132 -8.790 3.705 1.00 96.56 246 LEU A CA 1
ATOM 1947 C C . LEU A 1 246 ? -2.496 -9.319 4.997 1.00 96.56 246 LEU A C 1
ATOM 1949 O O . LEU A 1 246 ? -2.383 -8.573 5.972 1.00 96.56 246 LEU A O 1
ATOM 1953 N N . ASP A 1 247 ? -2.036 -10.571 5.001 1.00 93.75 247 ASP A N 1
ATOM 1954 C CA . ASP A 1 247 ? -1.320 -11.174 6.129 1.00 93.75 247 ASP A CA 1
ATOM 1955 C C . ASP A 1 247 ? 0.010 -10.444 6.387 1.00 93.75 247 ASP A C 1
ATOM 1957 O O . ASP A 1 247 ? 0.309 -10.057 7.522 1.00 93.75 247 ASP A O 1
ATOM 1961 N N . LEU A 1 248 ? 0.766 -10.150 5.319 1.00 94.56 248 LEU A N 1
ATOM 1962 C CA . LEU A 1 248 ? 1.997 -9.366 5.381 1.00 94.56 248 LEU A CA 1
ATOM 1963 C C . LEU A 1 248 ? 1.757 -7.974 5.964 1.00 94.56 248 LEU A C 1
ATOM 1965 O O . LEU A 1 248 ? 2.453 -7.572 6.897 1.00 94.56 248 LEU A O 1
ATOM 1969 N N . ILE A 1 249 ? 0.762 -7.256 5.439 1.00 97.06 249 ILE A N 1
ATOM 1970 C CA . ILE A 1 249 ? 0.399 -5.917 5.912 1.00 97.06 249 ILE A CA 1
ATOM 1971 C C . ILE A 1 249 ? 0.046 -5.959 7.398 1.00 97.06 249 ILE A C 1
ATOM 1973 O O . ILE A 1 249 ? 0.497 -5.104 8.151 1.00 97.06 249 ILE A O 1
ATOM 1977 N N . ARG A 1 250 ? -0.731 -6.946 7.849 1.00 95.25 250 ARG A N 1
ATOM 1978 C CA . ARG A 1 250 ? -1.210 -6.977 9.234 1.00 95.25 250 ARG A CA 1
ATOM 1979 C C . ARG A 1 250 ? -0.143 -7.360 10.252 1.00 95.25 250 ARG A C 1
ATOM 1981 O O . ARG A 1 250 ? -0.151 -6.836 11.369 1.00 95.25 250 ARG A O 1
ATOM 1988 N N . TYR A 1 251 ? 0.723 -8.310 9.909 1.00 93.88 251 TYR A N 1
ATOM 1989 C CA . TYR A 1 251 ? 1.577 -8.973 10.899 1.00 93.88 251 TYR A CA 1
ATOM 1990 C C . TYR A 1 251 ? 3.073 -8.886 10.616 1.00 93.88 251 TYR A C 1
ATOM 1992 O O . TYR A 1 251 ? 3.859 -9.132 11.530 1.00 93.88 251 TYR A O 1
ATOM 2000 N N . PHE A 1 252 ? 3.476 -8.528 9.395 1.00 95.31 252 PHE A N 1
ATOM 2001 C CA . PHE A 1 252 ? 4.864 -8.617 8.937 1.00 95.31 252 PHE A CA 1
ATOM 2002 C C . PHE A 1 252 ? 5.503 -7.278 8.566 1.00 95.31 252 PHE A C 1
ATOM 2004 O O . PHE A 1 252 ? 6.570 -7.243 7.946 1.00 95.31 252 PHE A O 1
ATOM 2011 N N . ILE A 1 253 ? 4.881 -6.180 8.991 1.00 95.75 253 ILE A N 1
ATOM 2012 C CA . ILE A 1 253 ? 5.430 -4.830 8.915 1.00 95.75 253 ILE A CA 1
ATOM 2013 C C . ILE A 1 253 ? 5.679 -4.326 10.335 1.00 95.75 253 ILE A C 1
ATOM 2015 O O . ILE A 1 253 ? 4.809 -4.409 11.201 1.00 95.75 253 ILE A O 1
ATOM 2019 N N . VAL A 1 254 ? 6.879 -3.798 10.578 1.00 94.38 254 VAL A N 1
ATOM 2020 C CA . VAL A 1 254 ? 7.252 -3.199 11.867 1.00 94.38 254 VAL A CA 1
ATOM 2021 C C . VAL A 1 254 ? 7.894 -1.837 11.665 1.00 94.38 254 VAL A C 1
ATOM 2023 O O . VAL A 1 254 ? 8.548 -1.591 10.652 1.00 94.38 254 VAL A O 1
ATOM 2026 N N . PHE A 1 255 ? 7.732 -0.971 12.660 1.00 95.00 255 PHE A N 1
ATOM 2027 C CA . PHE A 1 255 ? 8.400 0.321 12.743 1.00 95.00 255 PHE A CA 1
ATOM 2028 C C . PHE A 1 255 ? 9.314 0.303 13.963 1.00 95.00 255 PHE A C 1
ATOM 2030 O O . PHE A 1 255 ? 8.857 0.122 15.091 1.00 95.00 255 PHE A O 1
ATOM 2037 N N . GLU A 1 256 ? 10.610 0.460 13.732 1.00 93.12 256 GLU A N 1
ATOM 2038 C CA . GLU A 1 256 ? 11.618 0.575 14.781 1.00 93.12 256 GLU A CA 1
ATOM 2039 C C . GLU A 1 256 ? 11.989 2.040 14.966 1.00 93.12 256 GLU A C 1
ATOM 2041 O O . GLU A 1 256 ? 12.172 2.758 13.984 1.00 93.12 256 GLU A O 1
ATOM 2046 N N . LYS A 1 257 ? 12.104 2.477 16.222 1.00 92.12 257 LYS A N 1
ATOM 2047 C CA . LYS A 1 257 ? 12.516 3.836 16.575 1.00 92.12 257 LYS A CA 1
ATOM 2048 C C . LYS A 1 257 ? 13.823 3.790 17.340 1.00 92.12 257 LYS A C 1
ATOM 2050 O O . LYS A 1 257 ? 13.905 3.118 18.368 1.00 92.12 257 LYS A O 1
ATOM 2055 N N . SER A 1 258 ? 14.816 4.532 16.873 1.00 89.88 258 SER A N 1
ATOM 2056 C CA . SER A 1 258 ? 16.066 4.761 17.592 1.00 89.88 258 SER A CA 1
ATOM 2057 C C . SER A 1 258 ? 16.193 6.230 17.962 1.00 89.88 258 SER A C 1
ATOM 2059 O O . SER A 1 258 ? 15.976 7.111 17.134 1.00 89.88 258 SER A O 1
ATOM 2061 N N . LYS A 1 259 ? 16.551 6.489 19.219 1.00 89.81 259 LYS A N 1
ATOM 2062 C CA . LYS A 1 259 ? 16.880 7.828 19.701 1.00 89.81 259 LYS A CA 1
ATOM 2063 C C . LYS A 1 259 ? 18.359 8.079 19.424 1.00 89.81 259 LYS A C 1
ATOM 2065 O O . LYS A 1 259 ? 19.193 7.342 19.944 1.00 89.81 259 LYS A O 1
ATOM 2070 N N . ASN A 1 260 ? 18.667 9.115 18.657 1.00 86.94 260 ASN A N 1
ATOM 2071 C CA . ASN A 1 260 ? 20.030 9.589 18.462 1.00 86.94 260 ASN A CA 1
ATOM 2072 C C . ASN A 1 260 ? 20.179 10.953 19.130 1.00 86.94 260 ASN A C 1
ATOM 2074 O O . ASN A 1 260 ? 19.319 11.818 19.001 1.00 86.94 260 ASN A O 1
ATOM 2078 N N . GLU A 1 261 ? 21.245 11.126 19.900 1.00 88.25 261 GLU A N 1
ATOM 2079 C CA . GLU A 1 261 ? 21.535 12.371 20.603 1.00 88.25 261 GLU A CA 1
ATOM 2080 C C . GLU A 1 261 ? 22.877 12.893 20.109 1.00 88.25 261 GLU A C 1
ATOM 2082 O O . GLU A 1 261 ? 23.910 12.234 20.254 1.00 88.25 261 GLU A O 1
ATOM 2087 N N . ASP A 1 262 ? 22.862 14.069 19.489 1.00 86.31 262 ASP A N 1
ATOM 2088 C CA . ASP A 1 262 ? 24.093 14.749 19.123 1.00 86.31 262 ASP A CA 1
ATOM 2089 C C . ASP A 1 262 ? 24.720 15.336 20.390 1.00 86.31 262 ASP A C 1
ATOM 2091 O O . ASP A 1 262 ? 24.276 16.352 20.924 1.00 86.31 262 ASP A O 1
ATOM 2095 N N . LEU A 1 263 ? 25.793 14.695 20.855 1.00 87.06 263 LEU A N 1
ATOM 2096 C CA . LEU A 1 263 ? 26.518 15.069 22.071 1.00 87.06 263 LEU A CA 1
ATOM 2097 C C . LEU A 1 263 ? 27.103 16.493 22.033 1.00 87.06 263 LEU A C 1
ATOM 2099 O O . LEU A 1 263 ? 27.466 17.021 23.081 1.00 87.06 263 LEU A O 1
ATOM 2103 N N . LYS A 1 264 ? 27.234 17.115 20.852 1.00 87.12 264 LYS A N 1
ATOM 2104 C CA . LYS A 1 264 ? 27.743 18.488 20.714 1.00 87.12 264 LYS A CA 1
ATOM 2105 C C . LYS A 1 264 ? 26.637 19.533 20.794 1.00 87.12 264 LYS A C 1
ATOM 2107 O O . LYS A 1 264 ? 26.876 20.610 21.330 1.00 87.12 264 LYS A O 1
ATOM 2112 N N . THR A 1 265 ? 25.461 19.245 20.241 1.00 88.88 265 THR A N 1
ATOM 2113 C CA . THR A 1 265 ? 24.342 20.202 20.175 1.00 88.88 265 THR A CA 1
ATOM 2114 C C . THR A 1 265 ? 23.269 19.946 21.235 1.00 88.88 265 THR A C 1
ATOM 2116 O O . THR A 1 265 ? 22.445 20.820 21.489 1.00 88.88 265 THR A O 1
ATOM 2119 N N . GLY A 1 266 ? 23.273 18.767 21.867 1.00 87.81 266 GLY A N 1
ATOM 2120 C CA . GLY A 1 266 ? 22.228 18.305 22.784 1.00 87.81 266 GLY A CA 1
ATOM 2121 C C . GLY A 1 266 ? 20.903 17.979 22.085 1.00 87.81 266 GLY A C 1
ATOM 2122 O O . GLY A 1 266 ? 19.909 17.689 22.752 1.00 87.81 266 GLY A O 1
ATOM 2123 N N . ILE A 1 267 ? 20.856 18.043 20.749 1.00 87.56 267 ILE A N 1
ATOM 2124 C CA . ILE A 1 267 ? 19.641 17.787 19.978 1.00 87.56 267 ILE A CA 1
ATOM 2125 C C . ILE A 1 267 ? 19.404 16.278 19.925 1.00 87.56 267 ILE A C 1
ATOM 2127 O O . ILE A 1 267 ? 20.259 15.502 19.497 1.00 87.56 267 ILE A O 1
ATOM 2131 N N . THR A 1 268 ? 18.212 15.871 20.357 1.00 86.94 268 THR A N 1
ATOM 2132 C CA . THR A 1 268 ? 17.708 14.508 20.195 1.00 86.94 268 THR A CA 1
ATOM 2133 C C . THR A 1 268 ? 16.904 14.408 18.903 1.00 86.94 268 THR A C 1
ATOM 2135 O O . THR A 1 268 ? 15.925 15.135 18.738 1.00 86.94 268 THR A O 1
ATOM 2138 N N . THR A 1 269 ? 17.247 13.452 18.046 1.00 85.06 269 THR A N 1
ATOM 2139 C CA . THR A 1 269 ? 16.437 13.031 16.900 1.00 85.06 269 THR A CA 1
ATOM 2140 C C . THR A 1 269 ? 15.868 11.632 17.133 1.00 85.06 269 THR A C 1
ATOM 2142 O O . THR A 1 269 ? 16.457 10.797 17.828 1.00 85.06 269 THR A O 1
ATOM 2145 N N . ILE A 1 270 ? 14.679 11.379 16.586 1.00 87.06 270 ILE A N 1
ATOM 2146 C CA . ILE A 1 270 ? 14.061 10.052 16.573 1.00 87.06 270 ILE A CA 1
ATOM 2147 C C . ILE A 1 27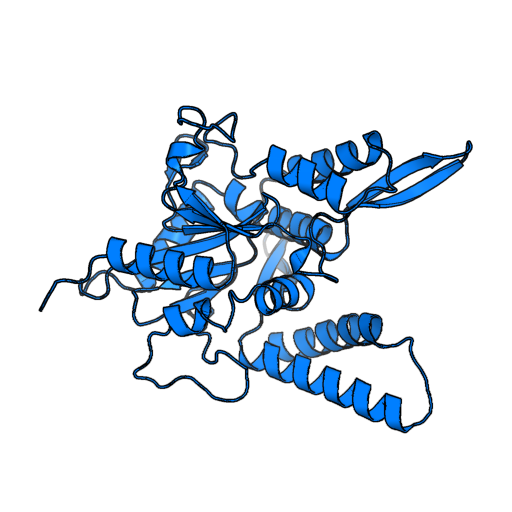0 ? 14.097 9.559 15.135 1.00 87.06 270 ILE A C 1
ATOM 2149 O O . ILE A 1 270 ? 13.361 10.056 14.288 1.00 87.06 270 ILE A O 1
ATOM 2153 N N . ASP A 1 271 ? 14.919 8.550 14.877 1.00 89.12 271 ASP A N 1
ATOM 2154 C CA . ASP A 1 271 ? 14.952 7.894 13.578 1.00 89.12 271 ASP A CA 1
ATOM 2155 C C . ASP A 1 271 ? 13.960 6.739 13.584 1.00 89.12 271 ASP A C 1
ATOM 2157 O O . ASP A 1 271 ? 14.057 5.821 14.402 1.00 89.12 271 ASP A O 1
ATOM 2161 N N . THR A 1 272 ? 12.990 6.794 12.675 1.00 93.44 272 THR A N 1
ATOM 2162 C CA . THR A 1 272 ? 12.016 5.720 12.469 1.00 93.44 272 THR A CA 1
ATOM 2163 C C . THR A 1 272 ? 12.404 4.930 11.224 1.00 93.44 272 THR A C 1
ATOM 2165 O O . THR A 1 272 ? 12.663 5.513 10.176 1.00 93.44 272 THR A O 1
ATOM 2168 N N . VAL A 1 273 ? 12.421 3.601 11.309 1.00 95.00 273 VAL A N 1
ATOM 2169 C CA . VAL A 1 273 ? 12.672 2.704 10.175 1.00 95.00 273 VAL A CA 1
ATOM 2170 C C . VAL A 1 273 ? 11.525 1.712 10.065 1.00 95.00 273 VAL A C 1
ATOM 2172 O O . VAL A 1 273 ? 11.250 0.954 10.992 1.00 95.00 273 VAL A O 1
ATOM 2175 N N . LYS A 1 274 ? 10.883 1.674 8.899 1.00 97.19 274 LYS A N 1
ATOM 2176 C CA . LYS A 1 274 ? 9.916 0.642 8.532 1.00 97.19 274 LYS A CA 1
ATOM 2177 C C . LYS A 1 274 ? 10.640 -0.575 7.965 1.00 97.19 274 LYS A C 1
ATOM 2179 O O . LYS A 1 274 ? 11.438 -0.457 7.032 1.00 97.19 274 LYS A O 1
ATOM 2184 N N . LYS A 1 275 ? 10.314 -1.763 8.457 1.00 95.25 275 LYS A N 1
ATOM 2185 C CA . LYS A 1 275 ? 10.811 -3.043 7.940 1.00 95.25 275 LYS A CA 1
ATOM 2186 C C . LYS A 1 275 ? 9.639 -3.913 7.505 1.00 95.25 275 LYS A C 1
ATOM 2188 O O . LYS A 1 275 ? 8.588 -3.903 8.139 1.00 95.25 275 LYS A O 1
ATOM 2193 N N . VAL A 1 276 ? 9.845 -4.662 6.429 1.00 94.25 276 VAL A N 1
ATOM 2194 C CA . VAL A 1 276 ? 8.924 -5.689 5.928 1.00 94.25 276 VAL A CA 1
ATOM 2195 C C . VAL A 1 276 ? 9.663 -7.018 6.007 1.00 94.25 276 VAL A C 1
ATOM 2197 O O . VAL A 1 276 ? 10.852 -7.073 5.686 1.00 94.25 276 VAL A O 1
ATOM 2200 N N . ALA A 1 277 ? 8.983 -8.073 6.447 1.00 91.38 277 ALA A N 1
ATOM 2201 C CA . ALA A 1 277 ? 9.575 -9.401 6.505 1.00 91.38 277 ALA A CA 1
ATOM 2202 C C . ALA A 1 277 ? 10.029 -9.893 5.122 1.00 91.38 277 ALA A C 1
ATOM 2204 O O . ALA A 1 277 ? 9.322 -9.747 4.124 1.00 91.38 277 ALA A O 1
ATOM 2205 N N . ALA A 1 278 ? 11.188 -10.547 5.076 1.00 89.69 278 ALA A N 1
ATOM 2206 C CA . ALA A 1 278 ? 11.596 -11.317 3.908 1.00 89.69 278 ALA A CA 1
ATOM 2207 C C . ALA A 1 278 ? 10.751 -12.600 3.780 1.00 89.69 278 ALA A C 1
ATOM 2209 O O . ALA A 1 278 ? 10.234 -13.111 4.775 1.00 89.69 278 ALA A O 1
ATOM 2210 N N . TYR A 1 279 ? 10.672 -13.175 2.573 1.00 88.56 279 TYR A N 1
ATOM 2211 C CA . TYR A 1 279 ? 9.821 -14.346 2.304 1.00 88.56 279 TYR A CA 1
ATOM 2212 C C . TYR A 1 279 ? 10.071 -15.516 3.282 1.00 88.56 279 TYR A C 1
ATOM 2214 O O . TYR A 1 279 ? 9.133 -16.100 3.816 1.00 88.56 279 TYR A O 1
ATOM 2222 N N . HIS A 1 280 ? 11.331 -15.823 3.608 1.00 87.06 280 HIS A N 1
ATOM 2223 C CA . HIS A 1 280 ? 11.664 -16.907 4.538 1.00 87.06 280 HIS A CA 1
ATOM 2224 C C . HIS A 1 280 ? 11.204 -16.613 5.975 1.00 87.06 280 HIS A C 1
ATOM 2226 O O . HIS A 1 280 ? 10.803 -17.534 6.680 1.00 87.06 280 HIS A O 1
ATOM 2232 N N . GLN A 1 281 ? 11.217 -15.345 6.407 1.00 89.94 281 GLN A N 1
ATOM 2233 C CA . GLN A 1 281 ? 10.689 -14.943 7.715 1.00 89.94 281 GLN A CA 1
ATOM 2234 C C . GLN A 1 281 ? 9.167 -15.108 7.750 1.00 89.94 281 GLN A C 1
ATOM 2236 O O . GLN A 1 281 ? 8.644 -15.658 8.717 1.00 89.94 281 GLN A O 1
ATOM 2241 N N . TYR A 1 282 ? 8.477 -14.708 6.677 1.00 90.88 282 TYR A N 1
ATOM 2242 C CA . TYR A 1 282 ? 7.034 -14.891 6.523 1.00 90.88 282 TYR A CA 1
ATOM 2243 C C . TYR A 1 282 ? 6.622 -16.362 6.691 1.00 90.88 282 TYR A C 1
ATOM 2245 O O . TYR A 1 282 ? 5.876 -16.715 7.610 1.00 90.88 282 TYR A O 1
ATOM 2253 N N . TYR A 1 283 ? 7.183 -17.249 5.864 1.00 88.31 283 TYR A N 1
ATOM 2254 C CA . TYR A 1 283 ? 6.821 -18.667 5.890 1.00 88.31 283 TYR A CA 1
ATOM 2255 C C . TYR A 1 283 ? 7.286 -19.384 7.162 1.00 88.31 283 TYR A C 1
ATOM 2257 O O . TYR A 1 283 ? 6.557 -20.227 7.688 1.00 88.31 283 TYR A O 1
ATOM 2265 N N . ALA A 1 284 ? 8.460 -19.042 7.709 1.00 87.06 284 ALA A N 1
ATOM 2266 C CA . ALA A 1 284 ? 8.941 -19.639 8.955 1.00 87.06 284 ALA A CA 1
ATOM 2267 C C . ALA A 1 284 ? 8.024 -19.312 10.143 1.00 87.06 284 ALA A C 1
ATOM 2269 O O . ALA A 1 284 ? 7.674 -20.212 10.912 1.00 87.06 284 ALA A O 1
ATOM 2270 N N . VAL A 1 285 ? 7.596 -18.051 10.277 1.00 87.12 285 VAL A N 1
ATOM 2271 C CA . VAL A 1 285 ? 6.681 -17.625 11.345 1.00 87.12 285 VAL A CA 1
ATOM 2272 C C . VAL A 1 285 ? 5.324 -18.303 11.186 1.00 87.12 285 VAL A C 1
ATOM 2274 O O . VAL A 1 285 ? 4.841 -18.909 12.143 1.00 87.12 285 VAL A O 1
ATOM 2277 N N . ASN A 1 286 ? 4.742 -18.298 9.984 1.00 86.81 286 ASN A N 1
ATOM 2278 C CA . ASN A 1 286 ? 3.451 -18.946 9.751 1.00 86.81 286 ASN A CA 1
ATOM 2279 C C . ASN A 1 286 ? 3.503 -20.459 10.023 1.00 86.81 286 ASN A C 1
ATOM 2281 O O . ASN A 1 286 ? 2.618 -21.004 10.690 1.00 86.81 286 ASN A O 1
ATOM 2285 N N . LYS A 1 287 ? 4.589 -21.142 9.638 1.00 85.94 287 LYS A N 1
ATOM 2286 C CA . LYS A 1 287 ? 4.806 -22.557 9.976 1.00 85.94 287 LYS A CA 1
ATOM 2287 C C . LYS A 1 287 ? 4.910 -22.792 11.489 1.00 85.94 287 LYS A C 1
ATOM 2289 O O . LYS A 1 287 ? 4.347 -23.769 11.995 1.00 85.94 287 LYS A O 1
ATOM 2294 N N . ALA A 1 288 ? 5.596 -21.914 12.222 1.00 83.31 288 ALA A N 1
ATOM 2295 C CA . ALA A 1 288 ? 5.730 -22.005 13.677 1.00 83.31 288 ALA A CA 1
ATOM 2296 C C . ALA A 1 288 ? 4.389 -21.787 14.403 1.00 83.31 288 ALA A C 1
ATOM 2298 O O . ALA A 1 288 ? 4.044 -22.542 15.319 1.00 83.31 288 ALA A O 1
ATOM 2299 N N . VAL A 1 289 ? 3.595 -20.808 13.960 1.00 82.19 289 VAL A N 1
ATOM 2300 C CA . VAL A 1 289 ? 2.261 -20.542 14.513 1.00 82.19 289 VAL A CA 1
ATOM 2301 C C . VAL A 1 289 ? 1.326 -21.729 14.270 1.00 82.19 289 VAL A C 1
ATOM 2303 O O . VAL A 1 289 ? 0.733 -22.241 15.222 1.00 82.19 289 VAL A O 1
ATOM 2306 N N . LEU A 1 290 ? 1.262 -22.246 13.038 1.00 82.19 290 LEU A N 1
ATOM 2307 C CA . LEU A 1 290 ? 0.455 -23.426 12.707 1.00 82.19 290 LEU A CA 1
ATOM 2308 C C . LEU A 1 290 ? 0.850 -24.654 13.539 1.00 82.19 290 LEU A C 1
ATOM 2310 O O . LEU A 1 290 ? -0.017 -25.386 14.019 1.00 82.19 290 LEU A O 1
ATOM 2314 N N . SER A 1 291 ? 2.150 -24.871 13.748 1.00 82.88 291 SER A N 1
ATOM 2315 C CA . SER A 1 291 ? 2.654 -25.979 14.572 1.00 82.88 291 SER A CA 1
ATOM 2316 C C . SER A 1 291 ? 2.228 -25.840 16.040 1.00 82.88 291 SER A C 1
ATOM 2318 O O . SER A 1 291 ? 1.813 -26.819 16.658 1.00 82.88 291 SER A O 1
ATOM 2320 N N . THR A 1 292 ? 2.241 -24.617 16.578 1.00 79.12 292 THR A N 1
ATOM 2321 C CA . THR A 1 292 ? 1.806 -24.317 17.954 1.00 79.12 292 THR A CA 1
ATOM 2322 C C . THR A 1 292 ? 0.306 -24.551 18.141 1.00 79.12 292 THR A C 1
ATOM 2324 O O . THR A 1 292 ? -0.114 -25.155 19.133 1.00 79.12 292 THR A O 1
ATOM 2327 N N . VAL A 1 293 ? -0.509 -24.125 17.170 1.00 78.12 293 VAL A N 1
ATOM 2328 C CA . VAL A 1 293 ? -1.961 -24.359 17.169 1.00 78.12 293 VAL A CA 1
ATOM 2329 C C . VAL A 1 293 ? -2.265 -25.860 17.130 1.00 78.12 293 VAL A C 1
ATOM 2331 O O . VAL A 1 293 ? -3.081 -26.331 17.923 1.00 78.12 293 VAL A O 1
ATOM 2334 N N . LYS A 1 294 ? -1.570 -26.627 16.276 1.00 76.94 294 LYS A N 1
ATOM 2335 C CA . LYS A 1 294 ? -1.710 -28.094 16.205 1.00 76.94 294 LYS A CA 1
ATOM 2336 C C . LYS A 1 294 ? -1.351 -28.773 17.532 1.00 76.94 294 LYS A C 1
ATOM 2338 O O . LYS A 1 294 ? -2.139 -29.577 18.019 1.00 76.94 294 LYS A O 1
ATOM 2343 N N . ALA A 1 295 ? -0.221 -28.410 18.144 1.00 74.38 295 ALA A N 1
ATOM 2344 C CA . ALA A 1 295 ? 0.229 -28.983 19.418 1.00 74.38 295 ALA A CA 1
ATOM 2345 C C . ALA A 1 295 ? -0.704 -28.648 20.600 1.00 74.38 295 ALA A C 1
ATOM 2347 O O . ALA A 1 295 ? -0.885 -29.447 21.519 1.00 74.38 295 ALA A O 1
ATOM 2348 N N . SER A 1 296 ? -1.333 -27.471 20.573 1.00 71.00 296 SER A N 1
ATOM 2349 C CA . SER A 1 296 ? -2.298 -27.056 21.597 1.00 71.00 296 SER A CA 1
ATOM 2350 C C . SER A 1 296 ? -3.653 -27.757 21.434 1.00 71.00 296 SER A C 1
ATOM 2352 O O . SER A 1 296 ? -4.296 -28.091 22.428 1.00 71.00 296 SER A O 1
ATOM 2354 N N . ALA A 1 297 ? -4.069 -28.047 20.194 1.00 68.81 297 ALA A N 1
ATOM 2355 C CA . ALA A 1 297 ? -5.289 -28.801 19.904 1.00 68.81 297 ALA A CA 1
ATOM 2356 C C . ALA A 1 297 ? -5.205 -30.271 20.359 1.00 68.81 297 ALA A C 1
ATOM 2358 O O . ALA A 1 297 ? -6.214 -30.838 20.774 1.00 68.81 297 ALA A O 1
ATOM 2359 N N . THR A 1 298 ? -4.011 -30.875 20.344 1.00 60.09 298 THR A N 1
ATOM 2360 C CA . THR A 1 298 ? -3.788 -32.254 20.815 1.00 60.09 298 THR A CA 1
ATOM 2361 C C . THR A 1 298 ? -3.832 -32.411 22.341 1.00 60.09 298 THR A C 1
ATOM 2363 O O . THR A 1 298 ? -4.086 -33.512 22.815 1.00 60.09 298 THR A O 1
ATOM 2366 N N . ASN A 1 299 ? -3.672 -31.330 23.116 1.00 56.06 299 ASN A N 1
ATOM 2367 C CA . ASN A 1 299 ? -3.670 -31.353 24.590 1.00 56.06 299 ASN A CA 1
ATOM 2368 C C . ASN A 1 299 ? -5.022 -30.971 25.236 1.00 56.06 299 ASN A C 1
ATOM 2370 O O . ASN A 1 299 ? -5.070 -30.572 26.397 1.00 56.06 299 ASN A O 1
ATOM 2374 N N . GLY A 1 300 ? -6.141 -31.088 24.511 1.00 46.56 300 GLY A N 1
ATOM 2375 C CA . GLY A 1 300 ? -7.492 -30.978 25.090 1.00 46.56 300 GLY A CA 1
ATOM 2376 C C . GLY A 1 300 ? -7.996 -29.559 25.405 1.00 46.56 300 GLY A C 1
ATOM 2377 O O . GLY A 1 300 ? -9.097 -29.411 25.930 1.00 46.56 300 GLY A O 1
ATOM 2378 N N . GLY A 1 301 ? -7.256 -28.500 25.060 1.00 43.72 301 GLY A N 1
ATOM 2379 C CA . GLY A 1 301 ? -7.699 -27.110 25.234 1.00 43.72 301 GLY A CA 1
ATOM 2380 C C . GLY A 1 301 ? -8.383 -26.547 23.983 1.00 43.72 301 GLY A C 1
ATOM 2381 O O . GLY A 1 301 ? -7.712 -26.091 23.060 1.00 43.72 301 GLY A O 1
ATOM 2382 N N . GLN A 1 302 ? -9.719 -26.543 23.922 1.00 44.03 302 GLN A N 1
ATOM 2383 C CA . GLN A 1 302 ? -10.451 -26.023 22.757 1.00 44.03 302 GLN A CA 1
ATOM 2384 C C . GLN A 1 302 ? -10.524 -24.475 22.677 1.00 44.03 302 GLN A C 1
ATOM 2386 O O . GLN A 1 302 ? -10.973 -23.794 23.595 1.00 44.03 302 GLN A O 1
ATOM 2391 N N . LYS A 1 303 ? -10.209 -23.973 21.467 1.00 43.94 303 LYS A N 1
ATOM 2392 C CA . LYS A 1 303 ? -10.961 -22.978 20.654 1.00 43.94 303 LYS A CA 1
ATOM 2393 C C . LYS A 1 303 ? -10.886 -21.457 20.894 1.00 43.94 303 LYS A C 1
ATOM 2395 O O . LYS A 1 303 ? -11.671 -20.741 20.280 1.00 43.94 303 LYS A O 1
ATOM 2400 N N . ARG A 1 304 ? -9.920 -20.903 21.636 1.00 42.16 304 ARG A N 1
ATOM 2401 C CA . ARG A 1 304 ? -9.820 -19.423 21.779 1.00 42.16 304 ARG A CA 1
ATOM 2402 C C . ARG A 1 304 ? -8.462 -18.775 21.489 1.00 42.16 304 ARG A C 1
ATOM 2404 O O . ARG A 1 304 ? -8.266 -17.608 21.810 1.00 42.16 304 ARG A O 1
ATOM 2411 N N . TRP A 1 305 ? -7.538 -19.510 20.870 1.00 43.78 305 TRP A N 1
ATOM 2412 C CA . TRP A 1 305 ? -6.132 -19.099 20.768 1.00 43.78 305 TRP A CA 1
ATOM 2413 C C . TRP A 1 305 ? -5.660 -18.638 19.384 1.00 43.78 305 TRP A C 1
ATOM 2415 O O . TRP A 1 305 ? -4.563 -18.104 19.306 1.00 43.78 305 TRP A O 1
ATOM 2425 N N . SER A 1 306 ? -6.436 -18.786 18.304 1.00 47.16 306 SER A N 1
ATOM 2426 C CA . SER A 1 306 ? -5.924 -18.527 16.946 1.00 47.16 306 SER A CA 1
ATOM 2427 C C . SER A 1 306 ? -5.511 -17.064 16.729 1.00 47.16 306 SER A C 1
ATOM 2429 O O . SER A 1 306 ? -4.344 -16.807 16.470 1.00 47.16 306 SER A O 1
ATOM 2431 N N . SER A 1 307 ? -6.385 -16.077 16.927 1.00 44.16 307 SER A N 1
ATOM 2432 C CA . SER A 1 307 ? -6.037 -14.670 16.641 1.00 44.16 307 SER A CA 1
ATOM 2433 C C . SER A 1 307 ? -4.999 -14.070 17.608 1.00 44.16 307 SER A C 1
ATOM 2435 O O . SER A 1 307 ? -4.101 -13.333 17.194 1.00 44.16 307 SER A O 1
ATOM 2437 N N . LEU A 1 308 ? -5.076 -14.413 18.899 1.00 42.84 308 LEU A N 1
ATOM 2438 C CA . LEU A 1 308 ? -4.152 -13.932 19.936 1.00 42.84 308 LEU A CA 1
ATOM 2439 C C . LEU A 1 308 ? -2.756 -14.565 19.824 1.00 42.84 308 LEU A C 1
ATOM 2441 O O . LEU A 1 308 ? -1.762 -13.863 20.024 1.00 42.84 308 LEU A O 1
ATOM 2445 N N . ALA A 1 309 ? -2.664 -15.855 19.472 1.00 43.22 309 ALA A N 1
ATOM 2446 C CA . ALA A 1 309 ? -1.383 -16.517 19.233 1.00 43.22 309 ALA A CA 1
ATOM 2447 C C . ALA A 1 309 ? -0.705 -15.972 17.969 1.00 43.22 309 ALA A C 1
ATOM 2449 O O . ALA A 1 309 ? 0.478 -15.657 18.036 1.00 43.22 309 ALA A O 1
ATOM 2450 N N . TYR A 1 310 ? -1.443 -15.758 16.871 1.00 48.16 310 TYR A N 1
ATOM 2451 C CA . TYR A 1 310 ? -0.912 -15.108 15.662 1.00 48.16 310 TYR A CA 1
ATOM 2452 C C . TYR A 1 310 ? -0.349 -13.710 15.967 1.00 48.16 310 TYR A C 1
ATOM 2454 O O . TYR A 1 310 ? 0.782 -13.400 15.605 1.00 48.16 310 TYR A O 1
ATOM 2462 N N . THR A 1 311 ? -1.088 -12.893 16.725 1.00 48.16 311 THR A N 1
ATOM 2463 C CA . THR A 1 311 ? -0.691 -11.501 16.997 1.00 48.16 311 THR A CA 1
ATOM 2464 C C . THR A 1 311 ? 0.514 -11.396 17.942 1.00 48.16 311 THR A C 1
ATOM 2466 O O . THR A 1 311 ? 1.404 -10.579 17.705 1.00 48.16 311 THR A O 1
ATOM 2469 N N . ARG A 1 312 ? 0.586 -12.213 19.008 1.00 43.84 312 ARG A N 1
ATOM 2470 C CA . ARG A 1 312 ? 1.729 -12.192 19.944 1.00 43.84 312 ARG A CA 1
ATOM 2471 C C . ARG A 1 312 ? 2.937 -12.963 19.420 1.00 43.84 312 ARG A C 1
ATOM 2473 O O . ARG A 1 312 ? 4.041 -12.445 19.506 1.00 43.84 312 ARG A O 1
ATOM 2480 N N . ILE A 1 313 ? 2.756 -14.169 18.883 1.00 50.00 313 ILE A N 1
ATOM 2481 C CA . ILE A 1 313 ? 3.877 -15.000 18.414 1.00 50.00 313 ILE A CA 1
ATOM 2482 C C . ILE A 1 313 ? 4.452 -14.423 17.122 1.00 50.00 313 ILE A C 1
ATOM 2484 O O . ILE A 1 313 ? 5.669 -14.351 17.007 1.00 50.00 313 ILE A O 1
ATOM 2488 N N . GLY A 1 314 ? 3.610 -13.933 16.204 1.00 46.72 314 GLY A N 1
ATOM 2489 C CA . GLY A 1 314 ? 4.049 -13.284 14.968 1.00 46.72 314 GLY A CA 1
ATOM 2490 C C . GLY A 1 314 ? 4.898 -12.043 15.233 1.00 46.72 314 GLY A C 1
ATOM 2491 O O . GLY A 1 314 ? 6.043 -11.997 14.798 1.00 46.72 314 GLY A O 1
ATOM 2492 N N . LYS A 1 315 ? 4.406 -11.085 16.037 1.00 48.84 315 LYS A N 1
ATOM 2493 C CA . LYS A 1 315 ? 5.162 -9.860 16.367 1.00 48.84 315 LYS A CA 1
ATOM 2494 C C . LYS A 1 315 ? 6.424 -10.135 17.200 1.00 48.84 315 LYS A C 1
ATOM 2496 O O . LYS A 1 315 ? 7.448 -9.503 16.962 1.00 48.84 315 LYS A O 1
ATOM 2501 N N . ILE A 1 316 ? 6.394 -11.083 18.147 1.00 50.97 316 ILE A N 1
ATOM 2502 C CA . ILE A 1 316 ? 7.576 -11.437 18.961 1.00 50.97 316 ILE A CA 1
ATOM 2503 C C . ILE A 1 316 ? 8.628 -12.170 18.122 1.00 50.97 316 ILE A C 1
ATOM 2505 O O . ILE A 1 316 ? 9.806 -11.823 18.186 1.00 50.97 316 ILE A O 1
ATOM 2509 N N . ALA A 1 317 ? 8.219 -13.161 17.324 1.00 50.84 317 ALA A N 1
ATOM 2510 C CA . ALA A 1 317 ? 9.132 -13.881 16.444 1.00 50.84 317 ALA A CA 1
ATOM 2511 C C . ALA A 1 317 ? 9.728 -12.926 15.408 1.00 50.84 317 ALA A C 1
ATOM 2513 O O . ALA A 1 317 ? 10.940 -12.911 15.218 1.00 50.84 317 ALA A O 1
ATOM 2514 N N . LEU A 1 318 ? 8.908 -12.064 14.809 1.00 53.09 318 LEU A N 1
ATOM 2515 C CA . LEU A 1 318 ? 9.363 -11.097 13.825 1.00 53.09 318 LEU A CA 1
ATOM 2516 C C . LEU A 1 318 ? 10.334 -10.066 14.414 1.00 53.09 318 LEU A C 1
ATOM 2518 O O . LEU A 1 318 ? 11.374 -9.831 13.809 1.00 53.09 318 LEU A O 1
ATOM 2522 N N . ASN A 1 319 ? 10.078 -9.527 15.612 1.00 54.00 319 ASN A N 1
ATOM 2523 C CA . ASN A 1 319 ? 11.037 -8.648 16.295 1.00 54.00 319 ASN A CA 1
ATOM 2524 C C . ASN A 1 319 ? 12.364 -9.369 16.595 1.00 54.00 319 ASN A C 1
ATOM 2526 O O . ASN A 1 319 ? 13.432 -8.784 16.448 1.00 54.00 319 ASN A O 1
ATOM 2530 N N . GLY A 1 320 ? 12.321 -10.659 16.948 1.00 50.81 320 GLY A N 1
ATOM 2531 C CA . GLY A 1 320 ? 13.525 -11.475 17.137 1.00 50.81 320 GLY A CA 1
ATOM 2532 C C . GLY A 1 320 ? 14.287 -11.789 15.840 1.00 50.81 320 GLY A C 1
ATOM 2533 O O . GLY A 1 320 ? 15.513 -11.904 15.867 1.00 50.81 320 GLY A O 1
ATOM 2534 N N . PHE A 1 321 ? 13.583 -11.914 14.709 1.00 49.12 321 PHE A N 1
ATOM 2535 C CA . PHE A 1 321 ? 14.159 -12.224 13.394 1.00 49.12 321 PHE A CA 1
ATOM 2536 C C . PHE A 1 321 ? 14.612 -10.986 12.603 1.00 49.12 321 PHE A C 1
ATOM 2538 O O . PHE A 1 321 ? 15.543 -11.108 11.816 1.00 49.12 321 PHE A O 1
ATOM 2545 N N . LEU A 1 322 ? 13.989 -9.817 12.796 1.00 48.81 322 LEU A N 1
ATOM 2546 C CA . LEU A 1 322 ? 14.322 -8.558 12.103 1.00 48.81 322 LEU A CA 1
ATOM 2547 C C . LEU A 1 322 ? 15.411 -7.724 12.799 1.00 48.81 322 LEU A C 1
ATOM 2549 O O . LEU A 1 322 ? 15.906 -6.752 12.218 1.00 48.81 322 LEU A O 1
ATOM 2553 N N . HIS A 1 323 ? 15.760 -8.066 14.042 1.00 47.66 323 HIS A N 1
ATOM 2554 C CA . HIS A 1 323 ? 16.890 -7.482 14.774 1.00 47.66 323 HIS A CA 1
ATOM 2555 C C . HIS A 1 323 ? 18.234 -8.186 14.490 1.00 47.66 323 HIS A C 1
ATOM 2557 O O . HIS A 1 323 ? 19.264 -7.736 14.991 1.00 47.66 323 HIS A O 1
ATOM 2563 N N . ARG A 1 324 ? 18.240 -9.273 13.705 1.00 37.28 324 ARG A N 1
ATOM 2564 C CA . ARG A 1 324 ? 19.452 -9.901 13.151 1.00 37.28 324 ARG A CA 1
ATOM 2565 C C . ARG A 1 324 ? 19.646 -9.480 11.698 1.00 37.28 324 ARG A C 1
ATOM 2567 O O . ARG A 1 324 ? 20.820 -9.361 11.290 1.00 37.28 324 ARG A O 1
#

Secondary structure (DSSP, 8-state):
-PPPPHHHHHHHHHHHHHHTTPEEEEGGGGSTTSSS---S-TT--S-HHHHHHHHHHH-TTS-HHHHHHHHHHHHT---S-HHHHHHHHHHHHHH-EEEEEEETTEEEEEEE-SS-SS-GGGS-EEEEES--EEETTEEE--SEEEEETTEEEEEEEE--TT-TT--HHHHHHHHHHHHHH-HHHHHH--EEEEE-SS-EEEE-TT--GGG-B----SSSSSPPPTTS-HHHHHHHTSTTSHHHHHHHHHHSEEEEEEEEE-TTT--EEEEEEEEE--HHHHHHHHHHHHHHHHHHHHTT--SS-HHHHHHHHHHHHHHHHH--